Protein AF-A0A952HYS6-F1 (afdb_monomer_lite)

Foldseek 3Di:
DLLAWDALNDRALQLLLLLLLLLLLLLLLVLLLCCLVPVLLVLLLLVDQLSSLQSSVQVCPVVVVVVVVSLVVSVCCCCPPVVDDPVRSVSSVVSNNVSNVVNNVVVSVLSNVVLVVLVVVCVVCVPPPPDDDPVVVVLLVVSVVVNVVNHDPDQWGADPPGDIDGRDPDDPDDSSSSVVSSVSSSVSSVVVLVVLVVLLVVLVVVVVDSNSDRTPSSNVSSVVSNVSNVVSVCCSVCVPVVVVVVVD

pLDDT: mean 74.93, std 18.1, range [36.0, 98.0]

Radius of gyration: 20.86 Å; chains: 1; bounding box: 54×35×55 Å

Structure (mmCIF, N/CA/C/O backbone):
data_AF-A0A952HYS6-F1
#
_entry.id   AF-A0A952HYS6-F1
#
loop_
_atom_site.group_PDB
_atom_site.id
_atom_site.type_symbol
_atom_site.label_atom_id
_atom_site.label_alt_id
_atom_site.label_comp_id
_atom_site.label_asym_id
_atom_site.label_entity_id
_atom_site.label_seq_id
_atom_site.pdbx_PDB_ins_code
_atom_site.Cartn_x
_atom_site.Cartn_y
_atom_site.Cartn_z
_atom_site.occupancy
_atom_site.B_iso_or_equiv
_atom_site.auth_seq_id
_atom_site.auth_comp_id
_atom_site.auth_asym_id
_atom_site.auth_atom_id
_atom_site.pdbx_PDB_model_num
ATOM 1 N N . MET A 1 1 ? 2.319 -2.951 -19.006 1.00 78.06 1 MET A N 1
ATOM 2 C CA . MET A 1 1 ? 1.614 -2.034 -18.076 1.00 78.06 1 MET A CA 1
ATOM 3 C C . MET A 1 1 ? 2.015 -2.246 -16.620 1.00 78.06 1 MET A C 1
ATOM 5 O O . MET A 1 1 ? 2.686 -1.377 -16.096 1.00 78.06 1 MET A O 1
ATOM 9 N N . PHE A 1 2 ? 1.645 -3.343 -15.939 1.00 87.12 2 PHE A N 1
ATOM 10 C CA . PHE A 1 2 ? 2.091 -3.573 -14.545 1.00 87.12 2 PHE A CA 1
ATOM 11 C C . PHE A 1 2 ? 3.520 -4.116 -14.449 1.00 87.12 2 PHE A C 1
ATOM 13 O O . PHE A 1 2 ? 4.294 -3.648 -13.630 1.00 87.12 2 PHE A O 1
ATOM 20 N N . LEU A 1 3 ? 3.878 -5.072 -15.309 1.00 91.62 3 LEU A N 1
ATOM 21 C CA . LEU A 1 3 ? 5.229 -5.654 -15.361 1.00 91.62 3 LEU A CA 1
ATOM 22 C C . LEU A 1 3 ? 6.226 -4.788 -16.147 1.00 91.62 3 LEU A C 1
ATOM 24 O O . LEU A 1 3 ? 7.425 -5.035 -16.109 1.00 91.62 3 LEU A O 1
ATOM 28 N N . ASP A 1 4 ? 5.698 -3.775 -16.830 1.00 91.50 4 ASP A N 1
ATOM 29 C CA . ASP A 1 4 ? 6.445 -2.819 -17.638 1.00 91.50 4 ASP A CA 1
ATOM 30 C C . ASP A 1 4 ? 5.731 -1.457 -17.568 1.00 91.50 4 ASP A C 1
ATOM 32 O O . ASP A 1 4 ? 4.843 -1.173 -18.385 1.00 91.50 4 ASP A O 1
ATOM 36 N N . PRO A 1 5 ? 5.928 -0.710 -16.465 1.00 93.06 5 PRO A N 1
ATOM 37 C CA . PRO A 1 5 ? 5.337 0.596 -16.253 1.00 93.06 5 PRO A CA 1
ATOM 38 C C . PRO A 1 5 ? 6.179 1.674 -16.931 1.00 93.06 5 PRO A C 1
ATOM 40 O O . PRO A 1 5 ? 7.369 1.831 -16.661 1.00 93.06 5 PRO A O 1
ATOM 43 N N . GLU A 1 6 ? 5.526 2.470 -17.764 1.00 92.25 6 GLU A N 1
ATOM 44 C CA . GLU A 1 6 ? 6.152 3.567 -18.487 1.00 92.25 6 GLU A CA 1
ATOM 45 C C . GLU A 1 6 ? 5.907 4.898 -17.766 1.00 92.25 6 GLU A C 1
ATOM 47 O O . GLU A 1 6 ? 4.797 5.182 -17.312 1.00 92.25 6 GLU A O 1
ATOM 52 N N . TYR A 1 7 ? 6.955 5.710 -17.645 1.00 92.31 7 TYR A N 1
ATOM 53 C CA . TYR A 1 7 ? 6.899 7.081 -17.149 1.00 92.31 7 TYR A CA 1
ATOM 54 C C . TYR A 1 7 ? 7.830 7.952 -17.987 1.00 92.31 7 TYR A C 1
ATOM 56 O O . TYR A 1 7 ? 8.996 7.601 -18.175 1.00 92.31 7 TYR A O 1
ATOM 64 N N . LEU A 1 8 ? 7.332 9.081 -18.500 1.00 91.56 8 LEU A N 1
ATOM 65 C CA . LEU A 1 8 ? 8.072 9.941 -19.439 1.00 91.56 8 LEU A CA 1
ATOM 66 C C . LEU A 1 8 ? 8.655 9.157 -20.630 1.00 91.56 8 LEU A C 1
ATOM 68 O O . LEU A 1 8 ? 9.810 9.350 -21.015 1.00 91.56 8 LEU A O 1
ATOM 72 N N . ASN A 1 9 ? 7.852 8.245 -21.178 1.00 88.81 9 ASN A N 1
ATOM 73 C CA . ASN A 1 9 ? 8.209 7.331 -22.264 1.00 88.81 9 ASN A CA 1
ATOM 74 C C . ASN A 1 9 ? 9.421 6.423 -21.972 1.00 88.81 9 ASN A C 1
ATOM 76 O O . ASN A 1 9 ? 10.183 6.054 -22.868 1.00 88.81 9 ASN A O 1
ATOM 80 N N . LYS A 1 10 ? 9.676 6.140 -20.688 1.00 90.56 10 LYS A N 1
ATOM 81 C CA . LYS A 1 10 ? 10.791 5.308 -20.230 1.00 90.56 10 LYS A CA 1
ATOM 82 C C . LYS A 1 10 ? 10.339 4.331 -19.155 1.00 90.56 10 LYS A C 1
ATOM 84 O O . LYS A 1 10 ? 9.536 4.650 -18.278 1.00 90.56 10 LYS A O 1
ATOM 89 N N . VAL A 1 11 ? 10.948 3.153 -19.170 1.00 92.31 11 VAL A N 1
ATOM 90 C CA . VAL A 1 11 ? 10.784 2.139 -18.128 1.00 92.31 11 VAL A CA 1
ATOM 91 C C . VAL A 1 11 ? 12.065 2.105 -17.308 1.00 92.31 11 VAL A C 1
ATOM 93 O O . VAL A 1 11 ? 13.054 1.470 -17.677 1.00 92.31 11 VAL A O 1
ATOM 96 N N . ASN A 1 12 ? 12.070 2.826 -16.192 1.00 93.00 12 ASN A N 1
ATOM 97 C CA . ASN A 1 12 ? 13.246 2.955 -15.341 1.00 93.00 12 ASN A CA 1
ATOM 98 C C . ASN A 1 12 ? 12.890 2.801 -13.857 1.00 93.00 12 ASN A C 1
ATOM 100 O O . ASN A 1 12 ? 11.749 2.528 -13.483 1.00 93.00 12 ASN A O 1
ATOM 104 N N . TRP A 1 13 ? 13.896 3.000 -13.006 1.00 95.62 13 TRP A N 1
ATOM 105 C CA . TRP A 1 13 ? 13.756 3.014 -11.551 1.00 95.62 13 TRP A CA 1
ATOM 106 C C . TRP A 1 13 ? 12.578 3.873 -11.067 1.00 95.62 13 TRP A C 1
ATOM 108 O O . TRP A 1 13 ? 11.843 3.461 -10.174 1.00 95.62 13 TRP A O 1
ATOM 118 N N . LEU A 1 14 ? 12.372 5.044 -11.675 1.00 95.25 14 LEU A N 1
ATOM 119 C CA . LEU A 1 14 ? 11.360 6.007 -11.255 1.00 95.25 14 LEU A CA 1
ATOM 120 C C . LEU A 1 14 ? 9.947 5.547 -11.638 1.00 95.25 14 LEU A C 1
ATOM 122 O O . LEU A 1 14 ? 9.025 5.692 -10.837 1.00 95.25 14 LEU A O 1
ATOM 126 N N . SER A 1 15 ? 9.778 4.906 -12.797 1.00 95.00 15 SER A N 1
ATOM 127 C CA . SER A 1 15 ? 8.504 4.287 -13.183 1.00 95.00 15 SER A CA 1
ATOM 128 C C . SER A 1 15 ? 8.081 3.224 -12.162 1.00 95.00 15 SER A C 1
ATOM 130 O O . SER A 1 15 ? 6.949 3.228 -11.677 1.00 95.00 15 SER A O 1
ATOM 132 N N . PHE A 1 16 ? 9.018 2.363 -11.754 1.00 96.62 16 PHE A N 1
ATOM 133 C CA . PHE A 1 16 ? 8.781 1.346 -10.726 1.00 96.62 16 PHE A CA 1
ATOM 134 C C . PHE A 1 16 ? 8.589 1.930 -9.326 1.00 96.62 16 PHE A C 1
ATOM 136 O O . PHE A 1 16 ? 7.756 1.428 -8.571 1.00 96.62 16 PHE A O 1
ATOM 143 N N . PHE A 1 17 ? 9.296 3.008 -8.992 1.00 97.12 17 PHE A N 1
ATOM 144 C CA . PHE A 1 17 ? 9.104 3.747 -7.748 1.00 97.12 17 PHE A CA 1
ATOM 145 C C . PHE A 1 17 ? 7.670 4.264 -7.612 1.00 97.12 17 PHE A C 1
ATOM 147 O O . PHE A 1 17 ? 7.036 4.020 -6.585 1.00 97.12 17 PHE A O 1
ATOM 154 N N . ILE A 1 18 ? 7.113 4.887 -8.659 1.00 95.06 18 ILE A N 1
ATOM 155 C CA . ILE A 1 18 ? 5.726 5.382 -8.643 1.00 95.06 18 ILE A CA 1
ATOM 156 C C . ILE A 1 18 ? 4.724 4.226 -8.517 1.00 95.06 18 ILE A C 1
ATOM 158 O O . ILE A 1 18 ? 3.749 4.333 -7.770 1.00 95.06 18 ILE A O 1
ATOM 162 N N . VAL A 1 19 ? 4.968 3.092 -9.183 1.00 96.56 19 VAL A N 1
ATOM 163 C CA . VAL A 1 19 ? 4.137 1.887 -8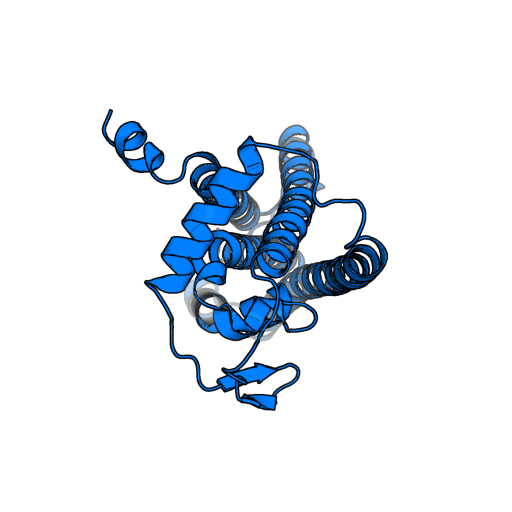.999 1.00 96.56 19 VAL A CA 1
ATOM 164 C C . VAL A 1 19 ? 4.221 1.364 -7.563 1.00 96.56 19 VAL A C 1
ATOM 166 O O . VAL A 1 19 ? 3.196 0.982 -7.001 1.00 96.56 19 VAL A O 1
ATOM 169 N N . GLY A 1 20 ? 5.400 1.406 -6.937 1.00 96.75 20 GLY A N 1
ATOM 170 C CA . GLY A 1 20 ? 5.585 1.085 -5.521 1.00 96.75 20 GLY A CA 1
ATOM 171 C C . GLY A 1 20 ? 4.743 1.973 -4.601 1.00 96.75 20 GLY A C 1
ATOM 172 O O . GLY A 1 20 ? 4.042 1.455 -3.729 1.00 96.75 20 GLY A O 1
ATOM 173 N N . LEU A 1 21 ? 4.737 3.293 -4.840 1.00 93.94 21 LEU A N 1
ATOM 174 C CA . LEU A 1 21 ? 3.873 4.241 -4.120 1.00 93.94 21 LEU A CA 1
ATOM 175 C C . LEU A 1 21 ? 2.388 3.865 -4.269 1.00 93.94 21 LEU A C 1
ATOM 177 O O . LEU A 1 21 ? 1.666 3.779 -3.274 1.00 93.94 21 LEU A O 1
ATOM 181 N N . GLY A 1 22 ? 1.944 3.603 -5.504 1.00 93.06 22 GLY A N 1
ATOM 182 C CA . GLY A 1 22 ? 0.560 3.235 -5.809 1.00 93.06 22 GLY A CA 1
ATOM 183 C C . GLY A 1 22 ? 0.137 1.915 -5.165 1.00 93.06 22 GLY A C 1
ATOM 184 O O . GLY A 1 22 ? -0.954 1.824 -4.603 1.00 93.06 22 GLY A O 1
ATOM 185 N N . LEU A 1 23 ? 1.007 0.900 -5.179 1.00 95.75 23 LEU A N 1
ATOM 186 C CA . LEU A 1 23 ? 0.693 -0.394 -4.573 1.00 95.75 23 LEU A CA 1
ATOM 187 C C . LEU A 1 23 ? 0.629 -0.295 -3.052 1.00 95.75 23 LEU A C 1
ATOM 189 O O . LEU A 1 23 ? -0.225 -0.915 -2.429 1.00 95.75 23 LEU A O 1
ATOM 193 N N . SER A 1 24 ? 1.502 0.506 -2.449 1.00 93.88 24 SER A N 1
ATOM 194 C CA . SER A 1 24 ? 1.467 0.750 -1.011 1.00 93.88 24 SER A CA 1
ATOM 195 C C . SER A 1 24 ? 0.192 1.475 -0.589 1.00 93.88 24 SER A C 1
ATOM 197 O O . SER A 1 24 ? -0.459 1.053 0.366 1.00 93.88 24 SER A O 1
ATOM 199 N N . ALA A 1 25 ? -0.244 2.484 -1.353 1.00 89.56 25 ALA A N 1
ATOM 200 C CA . ALA A 1 25 ? -1.537 3.134 -1.141 1.00 89.56 25 ALA A CA 1
ATOM 201 C C . ALA A 1 25 ? -2.702 2.127 -1.212 1.00 89.56 25 ALA A C 1
ATOM 203 O O . ALA A 1 25 ? -3.562 2.117 -0.329 1.00 89.56 25 ALA A O 1
ATOM 204 N N . PHE A 1 26 ? -2.676 1.216 -2.189 1.00 92.06 26 PHE A N 1
ATOM 205 C CA . PHE A 1 26 ? -3.646 0.124 -2.295 1.00 92.06 26 PHE A CA 1
ATOM 206 C C . PHE A 1 26 ? -3.599 -0.839 -1.105 1.00 92.06 26 PHE A C 1
ATOM 208 O O . PHE A 1 26 ? -4.643 -1.182 -0.547 1.00 92.06 26 PHE A O 1
ATOM 215 N N . THR A 1 27 ? -2.409 -1.226 -0.645 1.00 93.38 27 THR A N 1
ATOM 216 C CA . THR A 1 27 ? -2.250 -2.048 0.561 1.00 93.38 27 THR A CA 1
ATOM 217 C C . THR A 1 27 ? -2.840 -1.356 1.789 1.00 93.38 27 THR A C 1
ATOM 219 O O . THR A 1 27 ? -3.555 -1.990 2.565 1.00 93.38 27 THR A O 1
ATOM 222 N N . ILE A 1 28 ? -2.581 -0.061 1.978 1.00 88.69 28 ILE A N 1
ATOM 223 C CA . ILE A 1 28 ? -3.145 0.703 3.097 1.00 88.69 28 ILE A CA 1
ATOM 224 C C . ILE A 1 28 ? -4.672 0.776 2.984 1.00 88.69 28 ILE A C 1
ATOM 226 O O . ILE A 1 28 ? -5.359 0.540 3.979 1.00 88.69 28 ILE A O 1
ATOM 230 N N . ALA A 1 29 ? -5.213 1.002 1.784 1.00 85.31 29 ALA A N 1
ATOM 231 C CA . ALA A 1 29 ? -6.651 0.991 1.531 1.00 85.31 29 ALA A CA 1
ATOM 232 C C . ALA A 1 29 ? -7.299 -0.357 1.880 1.00 85.31 29 ALA A C 1
ATOM 234 O O . ALA A 1 29 ? -8.335 -0.399 2.551 1.00 85.31 29 ALA A O 1
ATOM 235 N N . PHE A 1 30 ? -6.657 -1.462 1.500 1.00 89.81 30 PHE A N 1
ATOM 236 C CA . PHE A 1 30 ? -7.070 -2.810 1.880 1.00 89.81 30 PHE A CA 1
ATOM 237 C C . PHE A 1 30 ? -7.055 -3.009 3.403 1.00 89.81 30 PHE A C 1
ATOM 239 O O . PHE A 1 30 ? -8.029 -3.522 3.959 1.00 89.81 30 PHE A O 1
ATOM 246 N N . GLN A 1 31 ? -5.992 -2.581 4.092 1.00 88.06 31 GLN A N 1
ATOM 247 C CA . GLN A 1 31 ? -5.881 -2.728 5.547 1.00 88.06 31 GLN A CA 1
ATOM 248 C C . GLN A 1 31 ? -6.938 -1.914 6.293 1.00 88.06 31 GLN A C 1
ATOM 250 O O . GLN A 1 31 ? -7.569 -2.423 7.217 1.00 88.06 31 GLN A O 1
ATOM 255 N N . VAL A 1 32 ? -7.175 -0.672 5.872 1.00 80.81 32 VAL A N 1
ATOM 256 C CA . VAL A 1 32 ? -8.216 0.196 6.438 1.00 80.81 32 VAL A CA 1
ATOM 257 C C . VAL A 1 32 ? -9.599 -0.402 6.213 1.00 80.81 32 VAL A C 1
ATOM 259 O O . VAL A 1 32 ? -10.368 -0.530 7.163 1.00 80.81 32 VAL A O 1
ATOM 262 N N . THR A 1 33 ? -9.909 -0.815 4.985 1.00 79.75 33 THR A N 1
ATOM 263 C CA . THR A 1 33 ? -11.212 -1.408 4.656 1.00 79.75 33 THR A CA 1
ATOM 264 C C . THR A 1 33 ? -11.440 -2.680 5.468 1.00 79.75 33 THR A C 1
ATOM 266 O O . THR A 1 33 ? -12.469 -2.826 6.123 1.00 79.75 33 THR A O 1
ATOM 269 N N . SER A 1 34 ? -10.443 -3.565 5.523 1.00 83.62 34 SER A N 1
ATOM 270 C CA . 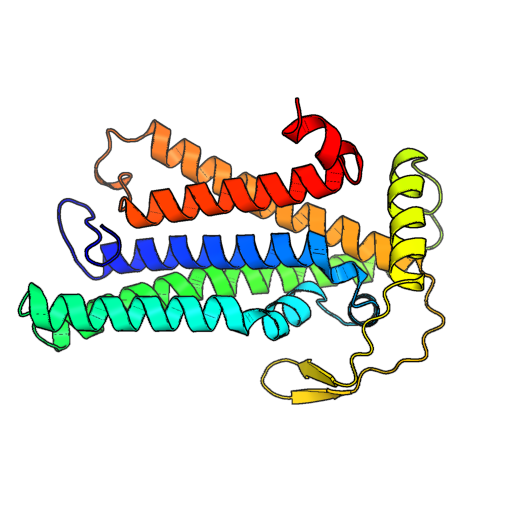SER A 1 34 ? -10.515 -4.795 6.317 1.00 83.62 34 SER A CA 1
ATOM 271 C C . SER A 1 34 ? -10.675 -4.499 7.810 1.00 83.62 34 SER A C 1
ATOM 273 O O . SER A 1 34 ? -11.479 -5.144 8.480 1.00 83.62 34 SER A O 1
ATOM 275 N N . TYR A 1 35 ? -9.987 -3.482 8.337 1.00 79.62 35 TYR A N 1
ATOM 276 C CA . TYR A 1 35 ? -10.146 -3.045 9.723 1.00 79.62 35 TYR A CA 1
ATOM 277 C C . TYR A 1 35 ? -11.583 -2.586 10.005 1.00 79.62 35 TYR A C 1
ATOM 279 O O . TYR A 1 35 ? -12.187 -3.040 10.973 1.00 79.62 35 TYR A O 1
ATOM 287 N N . ILE A 1 36 ? -12.175 -1.765 9.134 1.00 72.38 36 ILE A N 1
ATOM 288 C CA . ILE A 1 36 ? -13.568 -1.303 9.274 1.00 72.38 36 ILE A CA 1
ATOM 289 C C . ILE A 1 36 ? -14.545 -2.486 9.286 1.00 72.38 36 ILE A C 1
ATOM 291 O O . ILE A 1 36 ? -15.471 -2.524 10.099 1.00 72.38 36 ILE A O 1
ATOM 295 N N . LEU A 1 37 ? -14.332 -3.457 8.395 1.00 73.75 37 LEU A N 1
ATOM 296 C CA . LEU A 1 37 ? -15.238 -4.587 8.199 1.00 73.75 37 LEU A CA 1
ATOM 297 C C . LEU A 1 37 ? -15.062 -5.706 9.228 1.00 73.75 37 LEU A C 1
ATOM 299 O O . LEU A 1 37 ? -16.023 -6.409 9.515 1.00 73.75 37 LEU A O 1
ATOM 303 N N . CYS A 1 38 ? -13.862 -5.903 9.775 1.00 76.31 38 CYS A N 1
ATOM 304 C CA . CYS A 1 38 ? -13.536 -7.101 10.553 1.00 76.31 38 CYS A CA 1
ATOM 305 C C . CYS A 1 38 ? -13.053 -6.812 11.979 1.00 76.31 38 CYS A C 1
ATOM 307 O O . CYS A 1 38 ? -13.093 -7.723 12.808 1.00 76.31 38 CYS A O 1
ATOM 309 N N . ALA A 1 39 ? -12.615 -5.589 12.315 1.00 72.00 39 ALA A N 1
ATOM 310 C CA . ALA A 1 39 ? -12.000 -5.320 13.621 1.00 72.00 39 ALA A CA 1
ATOM 311 C C . ALA A 1 39 ? -12.948 -5.545 14.809 1.00 72.00 39 ALA A C 1
ATOM 313 O O . ALA A 1 39 ? -12.481 -5.918 15.884 1.00 72.00 39 ALA A O 1
ATOM 314 N N . TYR A 1 40 ? -14.269 -5.419 14.620 1.00 70.38 40 TYR A N 1
ATOM 315 C CA . TYR A 1 40 ? -15.256 -5.697 15.675 1.00 70.38 40 TYR A CA 1
ATOM 316 C C . TYR A 1 40 ? -15.216 -7.152 16.177 1.00 70.38 40 TYR A C 1
ATOM 318 O O . TYR A 1 40 ? -15.633 -7.431 17.300 1.00 70.38 40 TYR A O 1
ATOM 326 N N . ARG A 1 41 ? -14.697 -8.094 15.374 1.00 70.50 41 ARG A N 1
ATOM 327 C CA . ARG A 1 41 ? -14.515 -9.503 15.770 1.00 70.50 41 ARG A CA 1
ATOM 328 C C . ARG A 1 41 ? -13.358 -9.681 16.757 1.00 70.50 41 ARG A C 1
ATOM 330 O O . ARG A 1 41 ? -13.257 -10.708 17.425 1.00 70.50 41 ARG A O 1
ATOM 337 N N . TYR A 1 42 ? -12.490 -8.675 16.865 1.00 75.31 42 TYR A N 1
ATOM 338 C CA . TYR A 1 42 ? -11.214 -8.709 17.570 1.00 75.31 42 TYR A CA 1
ATOM 339 C C . TYR A 1 42 ? -11.198 -7.717 18.740 1.00 75.31 42 TYR A C 1
ATOM 341 O O . TYR A 1 42 ? -10.359 -6.822 18.818 1.00 75.31 42 TYR A O 1
ATOM 349 N N . ASN A 1 43 ? -12.117 -7.905 19.691 1.00 68.19 43 ASN A N 1
ATOM 350 C CA . ASN A 1 43 ? -12.336 -6.995 20.828 1.00 68.19 43 ASN A CA 1
ATOM 351 C C . ASN A 1 43 ? -11.069 -6.655 21.639 1.00 68.19 43 ASN A C 1
ATOM 353 O O . ASN A 1 43 ? -10.967 -5.559 22.183 1.00 68.19 43 ASN A O 1
ATOM 357 N N . PHE A 1 44 ? -10.091 -7.567 21.712 1.00 73.31 44 PHE A N 1
ATOM 358 C CA . PHE A 1 44 ? -8.835 -7.333 22.433 1.00 73.31 44 PHE A CA 1
ATOM 359 C C . PHE A 1 44 ? -8.019 -6.161 21.854 1.00 73.31 44 PHE A C 1
ATOM 361 O O . PHE A 1 44 ? -7.269 -5.532 22.598 1.00 73.31 44 PHE A O 1
ATOM 368 N N . LEU A 1 45 ? -8.185 -5.838 20.561 1.00 72.38 45 LEU A N 1
ATOM 369 C CA . LEU A 1 45 ? -7.496 -4.726 19.898 1.00 72.38 45 LEU A CA 1
ATOM 370 C C . LEU A 1 45 ? -7.834 -3.375 20.532 1.00 72.38 45 LEU A C 1
ATOM 372 O O . LEU A 1 45 ? -6.956 -2.522 20.607 1.00 72.38 45 LEU A O 1
ATOM 376 N N . GLY A 1 46 ? -9.063 -3.196 21.028 1.00 65.56 46 GLY A N 1
ATOM 377 C CA . GLY A 1 46 ? -9.509 -1.944 21.649 1.00 65.56 46 GLY A CA 1
ATOM 378 C C . GLY A 1 46 ? -8.742 -1.566 22.920 1.00 65.56 46 GLY A C 1
ATOM 379 O O . GLY A 1 46 ? -8.728 -0.402 23.301 1.00 65.56 46 GLY A O 1
ATOM 380 N N . ASN A 1 47 ? -8.062 -2.533 23.543 1.00 64.69 47 ASN A N 1
ATOM 381 C CA . ASN A 1 47 ? -7.270 -2.331 24.759 1.00 64.69 47 ASN A CA 1
ATOM 382 C C . ASN A 1 47 ? -5.764 -2.208 24.480 1.00 64.69 47 ASN A C 1
ATOM 384 O O . ASN A 1 47 ? -4.964 -2.086 25.409 1.00 64.69 47 ASN A O 1
ATOM 388 N N . LEU A 1 48 ? -5.352 -2.294 23.214 1.00 71.31 48 LEU A N 1
ATOM 389 C CA . LEU A 1 48 ? -3.956 -2.187 22.818 1.00 71.31 48 LEU A CA 1
ATOM 390 C C . LEU A 1 48 ? -3.642 -0.767 22.349 1.00 71.31 48 LEU A C 1
ATOM 392 O O . LEU A 1 48 ? -4.438 -0.116 21.684 1.00 71.31 48 LEU A O 1
ATOM 396 N N . GLN A 1 49 ? -2.425 -0.303 22.630 1.00 70.94 49 GLN A N 1
ATOM 397 C CA . GLN A 1 49 ? -1.908 0.904 21.989 1.00 70.94 49 GLN A CA 1
ATOM 398 C C . GLN A 1 49 ? -1.801 0.685 20.473 1.00 70.94 49 GLN A C 1
ATOM 400 O O . GLN A 1 49 ? -1.324 -0.362 20.039 1.00 70.94 49 GLN A O 1
ATOM 405 N N . SER A 1 50 ? -2.195 1.681 19.674 1.00 73.81 50 SER A N 1
ATOM 406 C CA . SER A 1 50 ? -2.179 1.623 18.198 1.00 73.81 50 SER A CA 1
ATOM 407 C C . SER A 1 50 ? -2.928 0.410 17.594 1.00 73.81 50 SER A C 1
ATOM 409 O O . SER A 1 50 ? -2.310 -0.398 16.890 1.00 73.81 50 SER A O 1
ATOM 411 N N . PRO A 1 51 ? -4.251 0.263 17.828 1.00 77.81 51 PRO A N 1
ATOM 412 C CA . PRO A 1 51 ? -5.031 -0.905 17.398 1.00 77.81 51 PRO A CA 1
ATOM 413 C C . PRO A 1 51 ? -4.912 -1.225 15.902 1.00 77.81 51 PRO A C 1
ATOM 415 O O . PRO A 1 51 ? -4.727 -2.383 15.530 1.00 77.81 51 PRO A O 1
ATOM 418 N N . PHE A 1 52 ? -4.953 -0.199 15.044 1.00 79.31 52 PHE A N 1
ATOM 419 C CA . PHE A 1 52 ? -4.830 -0.371 13.595 1.00 79.31 52 PHE A CA 1
ATOM 420 C C . PHE A 1 52 ? -3.476 -0.934 13.180 1.00 79.31 52 PHE A C 1
ATOM 422 O O . PHE A 1 52 ? -3.431 -1.867 12.393 1.00 79.31 52 PHE A O 1
ATOM 429 N N . VAL A 1 53 ? -2.372 -0.425 13.730 1.00 82.56 53 VAL A N 1
ATOM 430 C CA . VAL A 1 53 ? -1.030 -0.908 13.363 1.00 82.56 53 VAL A CA 1
ATOM 431 C C . VAL A 1 53 ? -0.886 -2.392 13.707 1.00 82.56 53 VAL A C 1
ATOM 433 O O . VAL A 1 53 ? -0.369 -3.170 12.908 1.00 82.56 53 VAL A O 1
ATOM 436 N N . LYS A 1 54 ? -1.403 -2.809 14.869 1.00 85.62 54 LYS A N 1
ATOM 437 C CA . LYS A 1 54 ? -1.375 -4.216 15.292 1.00 85.62 54 LYS A CA 1
ATOM 438 C C . LYS A 1 54 ? -2.274 -5.094 14.438 1.00 85.62 54 LYS A C 1
ATOM 440 O O . LYS A 1 54 ? -1.861 -6.188 14.059 1.00 85.62 54 LYS A O 1
ATOM 445 N N . TYR A 1 55 ? -3.470 -4.615 14.112 1.00 85.44 55 TYR A N 1
ATOM 446 C CA . TYR A 1 55 ? -4.354 -5.299 13.177 1.00 85.44 55 TYR A CA 1
ATOM 447 C C . TYR A 1 55 ? -3.675 -5.493 11.820 1.00 85.44 55 TYR A C 1
ATOM 449 O O . TYR A 1 55 ? -3.552 -6.623 11.359 1.00 85.44 55 TYR A O 1
ATOM 457 N N . SER A 1 56 ? -3.170 -4.411 11.228 1.00 87.44 56 SER A N 1
ATOM 458 C CA . SER A 1 56 ? -2.548 -4.418 9.907 1.00 87.44 56 SER A CA 1
ATOM 459 C C . SER A 1 56 ? -1.338 -5.345 9.866 1.00 87.44 56 SER A C 1
ATOM 461 O O . SER A 1 56 ? -1.199 -6.113 8.919 1.00 87.44 56 SER A O 1
ATOM 463 N N . LEU A 1 57 ? -0.510 -5.367 10.917 1.00 89.44 57 LEU A N 1
ATOM 464 C CA . LEU A 1 57 ? 0.616 -6.301 11.027 1.00 89.44 57 LEU A CA 1
ATOM 465 C C . LEU A 1 57 ? 0.157 -7.768 10.982 1.00 89.44 57 LEU A C 1
ATOM 467 O O . LEU A 1 57 ? 0.703 -8.563 10.223 1.00 89.44 57 LEU A O 1
ATOM 471 N N . ASN A 1 58 ? -0.878 -8.120 11.749 1.00 90.25 58 ASN A N 1
ATOM 472 C CA . ASN A 1 58 ? -1.405 -9.489 11.794 1.00 90.25 58 ASN A CA 1
ATOM 473 C C . ASN A 1 58 ? -2.228 -9.849 10.540 1.00 90.25 58 ASN A C 1
ATOM 475 O O . ASN A 1 58 ? -2.342 -11.022 10.199 1.00 90.25 58 ASN A O 1
ATOM 479 N N . ASN A 1 59 ? -2.744 -8.853 9.815 1.00 90.81 59 ASN A N 1
ATOM 480 C CA . ASN A 1 59 ? -3.470 -9.001 8.551 1.00 90.81 59 ASN A CA 1
ATOM 481 C C . ASN A 1 59 ? -2.576 -8.761 7.311 1.00 90.81 59 ASN A C 1
ATOM 483 O O . ASN A 1 59 ? -3.069 -8.539 6.207 1.00 90.81 59 ASN A O 1
ATOM 487 N N . SER A 1 60 ? -1.245 -8.765 7.456 1.00 92.44 60 SER A N 1
ATOM 488 C CA . SER A 1 60 ? -0.317 -8.468 6.348 1.00 92.44 60 SER A CA 1
ATOM 489 C C . SER A 1 60 ? -0.012 -9.656 5.433 1.00 92.44 60 SER A C 1
ATOM 491 O O . SER A 1 60 ? 0.624 -9.461 4.402 1.00 92.44 60 SER A O 1
ATOM 493 N N . ILE A 1 61 ? -0.487 -10.867 5.748 1.00 92.94 61 ILE A N 1
ATOM 494 C CA . ILE A 1 61 ? -0.229 -12.068 4.932 1.00 92.94 61 ILE A CA 1
ATOM 495 C C . ILE A 1 61 ? -0.684 -11.859 3.481 1.00 92.94 61 ILE A C 1
ATOM 497 O O . ILE A 1 61 ? 0.101 -12.081 2.564 1.00 92.94 61 ILE A O 1
ATOM 501 N N . ILE A 1 62 ? -1.916 -11.380 3.271 1.00 92.94 62 ILE A N 1
ATOM 502 C CA . ILE A 1 62 ? -2.472 -11.165 1.926 1.00 92.94 62 ILE A CA 1
ATOM 503 C C . ILE A 1 62 ? -1.646 -10.122 1.140 1.00 92.94 62 ILE A C 1
ATOM 505 O O . ILE A 1 62 ? -1.162 -10.465 0.059 1.00 92.94 62 ILE A O 1
ATOM 509 N N . PRO A 1 63 ? -1.394 -8.898 1.659 1.00 94.38 63 PRO A N 1
ATOM 510 C CA . PRO A 1 63 ? -0.534 -7.927 0.978 1.00 94.38 63 PRO A CA 1
ATOM 511 C C . PRO A 1 63 ? 0.888 -8.415 0.691 1.00 94.38 63 PRO A C 1
ATOM 513 O O . PRO A 1 63 ? 1.425 -8.139 -0.382 1.00 94.38 63 PRO A O 1
ATOM 516 N N . ILE A 1 64 ? 1.510 -9.138 1.630 1.00 94.69 64 ILE A N 1
ATOM 517 C CA . ILE A 1 64 ? 2.873 -9.657 1.461 1.00 94.69 64 ILE A CA 1
ATOM 518 C C . ILE A 1 64 ? 2.905 -10.687 0.335 1.00 94.69 64 ILE A C 1
ATOM 520 O O . ILE A 1 64 ? 3.724 -10.562 -0.573 1.00 94.69 64 ILE A O 1
ATOM 524 N N . VAL A 1 65 ? 1.995 -11.665 0.349 1.00 96.38 65 VAL A N 1
ATOM 525 C CA . VAL A 1 65 ? 1.913 -12.693 -0.699 1.00 96.38 65 VAL A CA 1
ATOM 526 C C . VAL A 1 65 ? 1.658 -12.056 -2.064 1.00 96.38 65 VAL A C 1
ATOM 528 O O . VAL A 1 65 ? 2.342 -12.399 -3.027 1.00 96.38 65 VAL A O 1
ATOM 531 N N . PHE A 1 66 ? 0.743 -11.086 -2.149 1.00 95.69 66 PHE A N 1
ATOM 532 C CA . PHE A 1 66 ? 0.477 -10.362 -3.392 1.00 95.69 66 PHE A CA 1
ATOM 533 C C . PHE A 1 66 ? 1.721 -9.621 -3.906 1.00 95.69 66 PHE A C 1
ATOM 535 O O . PHE A 1 66 ? 2.067 -9.726 -5.082 1.00 95.69 66 PHE A O 1
ATOM 542 N N . THR A 1 67 ? 2.424 -8.909 -3.023 1.00 95.94 67 THR A N 1
ATOM 543 C CA . THR A 1 67 ? 3.629 -8.143 -3.380 1.00 95.94 67 THR A CA 1
ATOM 544 C C . THR A 1 67 ? 4.758 -9.063 -3.844 1.00 95.94 67 THR A C 1
ATOM 546 O O . THR A 1 67 ? 5.398 -8.787 -4.858 1.00 95.94 67 THR A O 1
ATOM 549 N N . LEU A 1 68 ? 4.979 -10.186 -3.153 1.00 96.69 68 LEU A N 1
ATOM 550 C CA . LEU A 1 68 ? 5.972 -11.189 -3.547 1.00 96.69 68 LEU A CA 1
ATOM 551 C C . LEU A 1 68 ? 5.627 -11.824 -4.896 1.00 96.69 68 LEU A C 1
ATOM 553 O O . LEU A 1 68 ? 6.503 -11.963 -5.748 1.00 96.69 68 LEU A O 1
ATOM 557 N N . TYR A 1 69 ? 4.354 -12.157 -5.116 1.00 96.88 69 TYR A N 1
ATOM 558 C CA . TYR A 1 69 ? 3.890 -12.689 -6.395 1.00 96.88 69 TYR A CA 1
ATOM 559 C C . TYR A 1 69 ? 4.103 -11.688 -7.538 1.00 96.88 69 TYR A C 1
ATOM 561 O O . TYR A 1 69 ? 4.594 -12.065 -8.602 1.00 96.88 69 TYR A O 1
ATOM 569 N N . TYR A 1 70 ? 3.796 -10.408 -7.315 1.00 95.94 70 TYR A N 1
ATOM 570 C CA . TYR A 1 70 ? 4.053 -9.346 -8.286 1.00 95.94 70 TYR A CA 1
ATOM 571 C C . TYR A 1 70 ? 5.546 -9.238 -8.636 1.00 95.94 70 TYR A C 1
ATOM 573 O O . TYR A 1 70 ? 5.889 -9.247 -9.818 1.00 95.94 70 TYR A O 1
ATOM 581 N N . ILE A 1 71 ? 6.435 -9.212 -7.634 1.00 96.12 71 ILE A N 1
ATOM 582 C CA . ILE A 1 71 ? 7.892 -9.162 -7.852 1.00 96.12 71 ILE A CA 1
ATOM 583 C C . ILE A 1 71 ? 8.368 -10.397 -8.627 1.00 96.12 71 ILE A C 1
ATOM 585 O O . ILE A 1 71 ? 9.138 -10.262 -9.574 1.00 96.12 71 ILE A O 1
ATOM 589 N N . PHE A 1 72 ? 7.883 -11.590 -8.276 1.00 96.00 72 PHE A N 1
ATOM 590 C CA . PHE A 1 72 ? 8.219 -12.826 -8.987 1.00 96.00 72 PHE A CA 1
ATOM 591 C C . PHE A 1 72 ? 7.815 -12.764 -10.467 1.00 96.00 72 PHE A C 1
ATOM 593 O O . PHE A 1 72 ? 8.626 -13.043 -11.349 1.00 96.00 72 PHE A O 1
ATOM 600 N N . ARG A 1 73 ? 6.579 -12.338 -10.760 1.00 95.62 73 ARG A N 1
ATOM 601 C CA . ARG A 1 73 ? 6.103 -12.177 -12.144 1.00 95.62 73 ARG A CA 1
ATOM 602 C C . ARG A 1 73 ? 6.885 -11.111 -12.907 1.00 95.62 73 ARG A C 1
ATOM 604 O O . ARG A 1 73 ? 7.112 -11.292 -14.099 1.00 95.62 73 ARG A O 1
ATOM 611 N N . PHE A 1 74 ? 7.297 -10.038 -12.236 1.00 94.38 74 PHE A N 1
ATOM 612 C CA . PHE A 1 74 ? 8.130 -8.989 -12.817 1.00 94.38 74 PHE A CA 1
ATOM 613 C C . PHE A 1 74 ? 9.524 -9.504 -13.197 1.00 94.38 74 PHE A C 1
ATOM 615 O O . PHE A 1 74 ? 9.969 -9.259 -14.316 1.00 94.38 74 PHE A O 1
ATOM 622 N N . ILE A 1 75 ? 10.182 -10.255 -12.307 1.00 93.56 75 ILE A N 1
ATOM 623 C CA . ILE A 1 75 ? 11.507 -10.836 -12.572 1.00 93.56 75 ILE A CA 1
ATOM 624 C C . ILE A 1 75 ? 11.452 -11.749 -13.798 1.00 93.56 75 ILE A C 1
ATOM 626 O O . ILE A 1 75 ? 12.243 -11.560 -14.719 1.00 93.56 75 ILE A O 1
ATOM 630 N N . ASN A 1 76 ? 10.493 -12.680 -13.841 1.00 92.94 76 ASN A N 1
ATOM 631 C CA . ASN A 1 76 ? 10.356 -13.600 -14.976 1.00 92.94 76 ASN A CA 1
ATOM 632 C C . ASN A 1 76 ? 10.103 -12.834 -16.280 1.00 92.94 76 ASN A C 1
ATOM 634 O O . ASN A 1 76 ? 10.740 -13.092 -17.291 1.00 92.94 76 ASN A O 1
ATOM 638 N N . PHE A 1 77 ? 9.224 -11.828 -16.250 1.00 92.75 77 PHE A N 1
ATOM 639 C CA . PHE A 1 77 ? 8.935 -11.021 -17.433 1.00 92.75 77 PHE A CA 1
ATOM 640 C C . PHE A 1 77 ? 10.176 -10.280 -17.961 1.00 92.75 77 PHE A C 1
ATOM 642 O O . PHE A 1 77 ? 10.446 -10.306 -19.158 1.00 92.75 77 PHE A O 1
ATOM 649 N N . GLN A 1 78 ? 10.967 -9.665 -17.082 1.00 90.12 78 GLN A N 1
ATOM 650 C CA . GLN A 1 78 ? 12.149 -8.904 -17.495 1.00 90.12 78 GLN A CA 1
ATOM 651 C C . GLN A 1 78 ? 13.293 -9.777 -18.020 1.00 90.12 78 GLN A C 1
ATOM 653 O O . GLN A 1 78 ? 13.987 -9.376 -18.954 1.00 90.12 78 GLN A O 1
ATOM 658 N N . LEU A 1 79 ? 13.501 -10.952 -17.422 1.00 89.00 79 LEU A N 1
ATOM 659 C CA . LEU A 1 79 ? 14.563 -11.864 -17.844 1.00 89.00 79 LEU A CA 1
ATOM 660 C C . LEU A 1 79 ? 14.187 -12.613 -19.127 1.00 89.00 79 LEU A C 1
ATOM 662 O O . LEU A 1 79 ? 15.012 -12.700 -20.033 1.00 89.00 79 LEU A O 1
ATOM 666 N N . ASP A 1 80 ? 12.944 -13.091 -19.226 1.00 87.69 80 ASP A N 1
ATOM 667 C CA . ASP A 1 80 ? 12.524 -13.964 -20.325 1.00 87.69 80 ASP A CA 1
ATOM 668 C C . ASP A 1 80 ? 12.055 -13.179 -21.559 1.00 87.69 80 ASP A C 1
ATOM 670 O O . ASP A 1 80 ? 12.280 -13.615 -22.686 1.00 87.69 80 ASP A O 1
ATOM 674 N N . SER A 1 81 ? 11.380 -12.036 -21.371 1.00 83.38 81 SER A N 1
ATOM 675 C CA . SER A 1 81 ? 10.741 -11.291 -22.475 1.00 83.38 81 SER A CA 1
ATOM 676 C C . SER A 1 81 ? 11.551 -10.086 -22.958 1.00 83.38 81 SER A C 1
ATOM 678 O O . SER A 1 81 ? 11.568 -9.811 -24.153 1.00 83.38 81 SER A O 1
ATOM 680 N N . GLU A 1 82 ? 12.231 -9.370 -22.059 1.00 81.06 82 GLU A N 1
ATOM 681 C CA . GLU A 1 82 ? 13.023 -8.173 -22.407 1.00 81.06 82 GLU A CA 1
ATOM 682 C C . GLU A 1 82 ? 14.528 -8.445 -22.533 1.00 81.06 82 GLU A C 1
ATOM 684 O O . GLU A 1 82 ? 15.276 -7.543 -22.912 1.00 81.06 82 GLU A O 1
ATOM 689 N N . ALA A 1 83 ? 14.984 -9.663 -22.202 1.00 80.25 83 ALA A N 1
ATOM 690 C CA . ALA A 1 83 ? 16.404 -10.015 -22.106 1.00 80.25 83 ALA A CA 1
ATOM 691 C C . ALA A 1 83 ? 17.211 -8.979 -21.291 1.00 80.25 83 ALA A C 1
ATOM 693 O O . ALA A 1 83 ? 18.361 -8.656 -21.606 1.00 80.25 83 ALA A O 1
ATOM 694 N N . ALA A 1 84 ? 16.590 -8.413 -20.250 1.00 81.69 84 ALA A N 1
ATOM 695 C CA . ALA A 1 84 ? 17.173 -7.330 -19.479 1.00 81.69 84 ALA A CA 1
ATOM 696 C C . ALA A 1 84 ? 18.348 -7.831 -18.629 1.00 81.69 84 ALA A C 1
ATOM 698 O O . ALA A 1 84 ? 18.295 -8.889 -18.001 1.00 81.69 84 ALA A O 1
ATOM 699 N N . THR A 1 85 ? 19.406 -7.025 -18.530 1.00 90.56 85 THR A N 1
ATOM 700 C CA . THR A 1 85 ? 20.529 -7.321 -17.634 1.00 90.56 85 THR A CA 1
ATOM 701 C C . THR A 1 85 ? 20.050 -7.399 -16.185 1.00 90.56 85 THR A C 1
ATOM 703 O O . THR A 1 85 ? 19.324 -6.518 -15.721 1.00 90.56 85 THR A O 1
ATOM 706 N N . VAL A 1 86 ? 20.543 -8.384 -15.427 1.00 90.38 86 VAL A N 1
ATOM 707 C CA . VAL A 1 86 ? 20.219 -8.587 -13.999 1.00 90.38 86 VAL A CA 1
ATOM 708 C C . VAL A 1 86 ? 20.356 -7.297 -13.181 1.00 90.38 86 VAL A C 1
ATOM 710 O O . VAL A 1 86 ? 19.502 -6.989 -12.353 1.00 90.38 86 VAL A O 1
ATOM 713 N N . PHE A 1 87 ? 21.388 -6.493 -13.454 1.00 91.31 87 PHE A N 1
ATOM 714 C CA . PHE A 1 87 ? 21.581 -5.198 -12.798 1.00 91.31 87 PHE A CA 1
ATOM 715 C C . PHE A 1 87 ? 20.400 -4.234 -13.012 1.00 91.31 87 PHE A C 1
ATOM 717 O O . PHE A 1 87 ? 19.953 -3.595 -12.064 1.00 91.31 87 PHE A O 1
ATOM 724 N N . ASN A 1 88 ? 19.851 -4.163 -14.228 1.00 92.06 88 ASN A N 1
ATOM 725 C CA . ASN A 1 88 ? 18.700 -3.314 -14.544 1.00 92.06 88 ASN A CA 1
ATOM 726 C C . ASN A 1 88 ? 17.418 -3.806 -13.851 1.00 92.06 88 ASN A C 1
ATOM 728 O O . ASN A 1 88 ? 16.600 -3.015 -13.387 1.00 92.06 88 ASN A O 1
ATOM 732 N N . VAL A 1 89 ? 17.253 -5.124 -13.726 1.00 94.12 89 VAL A N 1
ATOM 733 C CA . VAL A 1 89 ? 16.130 -5.709 -12.978 1.00 94.12 89 VAL A CA 1
ATOM 734 C C . VAL A 1 89 ? 16.220 -5.333 -11.498 1.00 94.12 89 VAL A C 1
ATOM 736 O O . VAL A 1 89 ? 15.235 -4.882 -10.913 1.00 94.12 89 VAL A O 1
ATOM 739 N N . LEU A 1 90 ? 17.407 -5.441 -10.895 1.00 95.12 90 LEU A N 1
ATOM 740 C CA . LEU A 1 90 ? 17.619 -5.100 -9.486 1.00 95.12 90 LEU A CA 1
ATOM 741 C C . LEU A 1 90 ? 17.370 -3.618 -9.195 1.00 95.12 90 LEU A C 1
ATOM 743 O O . LEU A 1 90 ? 16.736 -3.302 -8.188 1.00 95.12 90 LEU A O 1
ATOM 747 N N . THR A 1 91 ? 17.808 -2.703 -10.065 1.00 95.69 91 THR A N 1
ATOM 748 C CA . THR A 1 91 ? 17.533 -1.270 -9.877 1.00 95.69 91 THR A CA 1
ATOM 749 C C . THR A 1 91 ? 16.032 -0.986 -9.939 1.00 95.69 91 THR A C 1
ATOM 751 O O . THR A 1 91 ? 15.510 -0.316 -9.048 1.00 95.69 91 THR A O 1
ATOM 754 N N . LYS A 1 92 ? 15.302 -1.555 -10.907 1.00 95.81 92 LYS A N 1
ATOM 755 C CA . LYS A 1 92 ? 13.833 -1.446 -10.988 1.00 95.81 92 LYS A CA 1
ATOM 756 C C . LYS A 1 92 ? 13.146 -1.973 -9.711 1.00 95.81 92 LYS A C 1
ATOM 758 O O . LYS A 1 92 ? 12.292 -1.282 -9.154 1.00 95.81 92 LYS A O 1
ATOM 763 N N . ILE A 1 93 ? 13.567 -3.131 -9.183 1.00 96.69 93 ILE A N 1
ATOM 764 C CA . ILE A 1 93 ? 13.041 -3.695 -7.919 1.00 96.69 93 ILE A CA 1
ATOM 765 C C . ILE A 1 93 ? 13.318 -2.771 -6.735 1.00 96.69 93 ILE A C 1
ATOM 767 O O . ILE A 1 93 ? 12.425 -2.536 -5.923 1.00 96.69 93 ILE A O 1
ATOM 771 N N . LEU A 1 94 ? 14.532 -2.225 -6.628 1.00 97.31 94 LEU A N 1
ATOM 772 C CA . LEU A 1 94 ? 14.878 -1.297 -5.553 1.00 97.31 94 LEU A CA 1
ATOM 773 C C . LEU A 1 94 ? 13.992 -0.052 -5.583 1.00 97.31 94 LEU A C 1
ATOM 775 O O . LEU A 1 94 ? 13.498 0.357 -4.536 1.00 97.31 94 LEU A O 1
ATOM 779 N N . GLY A 1 95 ? 13.737 0.516 -6.765 1.00 97.31 95 GLY A N 1
ATOM 780 C CA . GLY A 1 95 ? 12.815 1.645 -6.914 1.00 97.31 95 GLY A CA 1
ATOM 781 C C . GLY A 1 95 ? 11.424 1.311 -6.402 1.00 97.31 95 GLY A C 1
ATOM 782 O O . GLY A 1 95 ? 10.888 2.026 -5.554 1.00 97.31 95 GLY A O 1
ATOM 783 N N . PHE A 1 96 ? 10.887 0.170 -6.829 1.00 97.94 96 PHE A N 1
ATOM 784 C CA . PHE A 1 96 ? 9.599 -0.327 -6.359 1.00 97.94 96 PHE A CA 1
ATOM 785 C C . PHE A 1 96 ? 9.546 -0.515 -4.833 1.00 97.94 96 PHE A C 1
ATOM 787 O O . PHE A 1 96 ? 8.623 -0.012 -4.193 1.00 97.94 96 PHE A O 1
ATOM 794 N N . ILE A 1 97 ? 10.535 -1.188 -4.232 1.00 97.88 97 ILE A N 1
ATOM 795 C CA . ILE A 1 97 ? 10.573 -1.445 -2.782 1.00 97.88 97 ILE A CA 1
ATOM 796 C C . ILE A 1 97 ? 10.669 -0.134 -1.998 1.00 97.88 97 ILE A C 1
ATOM 798 O O . ILE A 1 97 ? 9.948 0.039 -1.016 1.00 97.88 97 ILE A O 1
ATOM 802 N N . ILE A 1 98 ? 11.521 0.802 -2.424 1.00 98.00 98 ILE A N 1
ATOM 803 C CA . ILE A 1 98 ? 11.677 2.097 -1.749 1.00 98.00 98 ILE A CA 1
ATOM 804 C C . ILE A 1 98 ? 10.362 2.882 -1.807 1.00 98.00 98 ILE A C 1
ATOM 806 O O . ILE A 1 98 ? 9.891 3.347 -0.769 1.00 98.00 98 ILE A O 1
ATOM 810 N N . GLY A 1 99 ? 9.735 2.980 -2.985 1.00 96.31 99 GLY A N 1
ATOM 811 C CA . GLY A 1 99 ? 8.430 3.630 -3.128 1.00 96.31 99 GLY A CA 1
ATOM 812 C C . GLY A 1 99 ? 7.376 2.979 -2.232 1.00 96.31 99 GLY A C 1
ATOM 813 O O . GLY A 1 99 ? 6.671 3.658 -1.484 1.00 96.31 99 GLY A O 1
ATOM 814 N N . TYR A 1 100 ? 7.331 1.647 -2.219 1.00 96.25 100 TYR A N 1
ATOM 815 C CA . TYR A 1 100 ? 6.386 0.903 -1.397 1.00 96.25 100 TYR A CA 1
ATOM 816 C C . TYR A 1 100 ? 6.563 1.173 0.106 1.00 96.25 100 TYR A C 1
ATOM 818 O O . TYR A 1 100 ? 5.592 1.462 0.816 1.00 96.25 100 TYR A O 1
ATOM 826 N N . LEU A 1 101 ? 7.806 1.119 0.593 1.00 95.81 101 LEU A N 1
ATOM 827 C CA . LEU A 1 101 ? 8.131 1.320 2.003 1.00 95.81 101 LEU A CA 1
ATOM 828 C C . LEU A 1 101 ? 7.884 2.756 2.467 1.00 95.81 101 LEU A C 1
ATOM 830 O O . LEU A 1 101 ? 7.399 2.931 3.581 1.00 95.81 101 LEU A O 1
ATOM 834 N N . ILE A 1 102 ? 8.163 3.771 1.641 1.00 94.25 102 ILE A N 1
ATOM 835 C CA . ILE A 1 102 ? 7.948 5.180 2.011 1.00 94.25 102 ILE A CA 1
ATOM 836 C C . ILE A 1 102 ? 6.485 5.422 2.388 1.00 94.25 102 ILE A C 1
ATOM 838 O O . ILE A 1 102 ? 6.204 5.890 3.491 1.00 94.25 102 ILE A O 1
ATOM 842 N N . VAL A 1 103 ? 5.545 5.059 1.513 1.00 89.81 103 VAL A N 1
ATOM 843 C CA . VAL A 1 103 ? 4.110 5.278 1.767 1.00 89.81 103 VAL A CA 1
ATOM 844 C C . VAL A 1 103 ? 3.622 4.428 2.938 1.00 89.81 103 VAL A C 1
ATOM 846 O O . VAL A 1 103 ? 2.838 4.909 3.759 1.00 89.81 103 VAL A O 1
ATOM 849 N N . LEU A 1 104 ? 4.126 3.199 3.071 1.00 90.75 104 LEU A N 1
ATOM 850 C CA . LEU A 1 104 ? 3.730 2.287 4.141 1.00 90.75 104 LEU A CA 1
ATOM 851 C C . LEU A 1 104 ? 4.183 2.807 5.511 1.00 90.75 104 LEU A C 1
ATOM 853 O O . LEU A 1 104 ? 3.382 2.880 6.443 1.00 90.75 104 LEU A O 1
ATOM 857 N N . VAL A 1 105 ? 5.450 3.216 5.625 1.00 91.50 105 VAL A N 1
ATOM 858 C CA . VAL A 1 105 ? 6.026 3.762 6.860 1.00 91.50 105 VAL A CA 1
ATOM 859 C C . VAL A 1 105 ? 5.362 5.084 7.224 1.00 91.50 105 VAL A C 1
ATOM 861 O O . VAL A 1 105 ? 4.940 5.234 8.368 1.00 91.50 105 VAL A O 1
ATOM 864 N N . LEU A 1 106 ? 5.204 6.014 6.275 1.00 88.69 106 LEU A N 1
ATOM 865 C CA . LEU A 1 106 ? 4.530 7.293 6.532 1.00 88.69 106 LEU A CA 1
ATOM 866 C C . LEU A 1 106 ? 3.089 7.085 7.014 1.00 88.69 106 LEU A C 1
ATOM 868 O O . LEU A 1 106 ? 2.681 7.694 8.004 1.00 88.69 106 LEU A O 1
ATOM 872 N N . SER A 1 107 ? 2.349 6.169 6.384 1.00 84.31 107 SER A N 1
ATOM 873 C CA . SER A 1 107 ? 0.981 5.837 6.793 1.00 84.31 107 SER A CA 1
ATOM 874 C C . SER A 1 107 ? 0.946 5.245 8.202 1.00 84.31 107 SER A C 1
ATOM 876 O O . SER A 1 107 ? 0.160 5.679 9.041 1.00 84.31 107 SER A O 1
ATOM 878 N N . TYR A 1 108 ? 1.815 4.281 8.516 1.00 85.69 108 TYR A N 1
ATOM 879 C CA . TYR A 1 108 ? 1.853 3.674 9.850 1.00 85.69 108 TYR A CA 1
ATOM 880 C C . TYR A 1 108 ? 2.328 4.637 10.939 1.00 85.69 108 TYR A C 1
ATOM 882 O O . TYR A 1 108 ? 1.809 4.573 12.054 1.00 85.69 108 TYR A O 1
ATOM 890 N N . LEU A 1 109 ? 3.262 5.543 10.636 1.00 86.19 109 LEU A N 1
ATOM 891 C CA . LEU A 1 109 ? 3.664 6.609 11.553 1.00 86.19 109 LEU A CA 1
ATOM 892 C C . LEU A 1 109 ? 2.492 7.543 11.849 1.00 86.19 109 LEU A C 1
ATOM 894 O O . LEU A 1 109 ? 2.218 7.780 13.023 1.00 86.19 109 LEU A O 1
ATOM 898 N N . TYR A 1 110 ? 1.767 7.986 10.818 1.00 82.44 110 TYR A N 1
ATOM 899 C CA . TYR A 1 110 ? 0.552 8.784 10.979 1.00 82.44 110 TYR A CA 1
ATOM 900 C C . TYR A 1 110 ? -0.475 8.061 11.860 1.00 82.44 110 TYR A C 1
ATOM 902 O O . TYR A 1 110 ? -0.904 8.586 12.882 1.00 82.44 110 TYR A O 1
ATOM 910 N N . PHE A 1 111 ? -0.816 6.806 11.548 1.00 76.69 111 PHE A N 1
ATOM 911 C CA . PHE A 1 111 ? -1.787 6.068 12.358 1.00 76.69 111 PHE A CA 1
ATOM 912 C C . PHE A 1 111 ? -1.303 5.839 13.790 1.00 76.69 111 PHE A C 1
ATOM 914 O O . PHE A 1 111 ? -2.119 5.815 14.709 1.00 76.69 111 PHE A O 1
ATOM 921 N N . LYS A 1 112 ? -0.001 5.666 14.016 1.00 78.06 112 LYS A N 1
ATOM 922 C CA . LYS A 1 112 ? 0.550 5.521 15.365 1.00 78.06 112 LYS A CA 1
ATOM 923 C C . LYS A 1 112 ? 0.414 6.816 16.166 1.00 78.06 112 LYS A C 1
ATOM 925 O O . LYS A 1 112 ? -0.022 6.749 17.313 1.00 78.06 112 LYS A O 1
ATOM 930 N N . THR A 1 113 ? 0.761 7.967 15.589 1.00 71.94 113 THR A N 1
ATOM 931 C CA . THR A 1 113 ? 0.667 9.263 16.280 1.00 71.94 113 THR A CA 1
ATOM 932 C C . THR A 1 113 ? -0.784 9.637 16.545 1.00 71.94 113 THR A C 1
ATOM 934 O O . THR A 1 113 ? -1.144 9.881 17.694 1.00 71.94 113 THR A O 1
ATOM 937 N N . THR A 1 114 ? -1.657 9.552 15.540 1.00 65.31 114 THR A N 1
ATOM 938 C CA . THR A 1 114 ? -3.061 9.942 15.713 1.00 65.31 114 THR A CA 1
ATOM 939 C C . THR A 1 114 ? -3.813 9.016 16.676 1.00 65.31 114 THR A C 1
ATOM 941 O O . THR A 1 114 ? -4.679 9.473 17.416 1.00 65.31 114 THR A O 1
ATOM 944 N N . ASN A 1 115 ? -3.462 7.724 16.749 1.00 61.25 115 ASN A N 1
ATOM 945 C CA . ASN A 1 115 ? -4.049 6.821 17.748 1.00 61.25 115 ASN A CA 1
ATOM 946 C C . ASN A 1 115 ? -3.618 7.141 19.193 1.00 61.25 115 ASN A C 1
ATOM 948 O O . ASN A 1 115 ? -4.382 6.863 20.118 1.00 61.25 115 ASN A O 1
ATOM 952 N N . LEU A 1 116 ? -2.422 7.698 19.416 1.00 51.41 116 LEU A N 1
ATOM 953 C CA . LEU A 1 116 ? -1.938 8.046 20.760 1.00 51.41 116 LEU A CA 1
ATOM 954 C C . LEU A 1 116 ? -2.660 9.275 21.330 1.00 51.41 116 LEU A C 1
ATOM 956 O O . LEU A 1 116 ? -3.060 9.253 22.497 1.00 51.41 116 LEU A O 1
ATOM 960 N N . ASP A 1 117 ? -2.901 10.292 20.503 1.00 48.44 117 ASP A N 1
ATOM 961 C CA . ASP A 1 117 ? -3.627 11.501 20.914 1.00 48.44 117 ASP A CA 1
ATOM 962 C C . ASP A 1 117 ? -5.086 11.193 21.286 1.00 48.44 117 ASP A C 1
ATOM 964 O O . ASP A 1 117 ? -5.626 11.748 22.243 1.00 48.44 117 ASP A O 1
ATOM 968 N N . ILE A 1 118 ? -5.703 10.224 20.600 1.00 46.28 118 ILE A N 1
ATOM 969 C CA . ILE A 1 118 ? -7.078 9.775 20.859 1.00 46.28 118 ILE A CA 1
ATOM 970 C C . ILE A 1 118 ? -7.220 9.130 22.241 1.00 46.28 118 ILE A C 1
ATOM 972 O O . ILE A 1 118 ? -8.144 9.471 22.979 1.00 46.28 118 ILE A O 1
ATOM 976 N N . VAL A 1 119 ? -6.319 8.214 22.614 1.00 48.09 119 VAL A N 1
ATOM 977 C CA . VAL A 1 119 ? -6.373 7.536 23.925 1.00 48.09 119 VAL A CA 1
ATOM 978 C C . VAL A 1 119 ? -6.198 8.546 25.059 1.00 48.09 119 VAL A C 1
ATOM 980 O O . VAL A 1 119 ? -6.901 8.465 26.067 1.00 48.09 119 VAL A O 1
ATOM 983 N N . LYS A 1 120 ? -5.311 9.529 24.872 1.00 46.81 120 LYS A N 1
ATOM 984 C CA . LYS A 1 120 ? -5.062 10.590 25.850 1.00 46.81 120 LYS A CA 1
ATOM 985 C C . LYS A 1 120 ? -6.274 11.516 26.012 1.00 46.81 120 LYS A C 1
ATOM 987 O O . LYS A 1 120 ? -6.726 11.729 27.133 1.00 46.81 120 LYS A O 1
ATOM 992 N N . HIS A 1 121 ? -6.869 11.981 24.912 1.00 44.41 121 HIS A N 1
ATOM 993 C CA . HIS A 1 121 ? -8.048 12.850 24.972 1.00 44.41 121 HIS A CA 1
ATOM 994 C C . HIS A 1 121 ? -9.321 12.144 25.449 1.00 44.41 121 HIS A C 1
ATOM 996 O O . HIS A 1 121 ? -10.161 12.783 26.081 1.00 44.41 121 HIS A O 1
ATOM 1002 N N . LEU A 1 122 ? -9.490 10.849 25.172 1.00 42.72 122 LEU A N 1
ATOM 1003 C CA . LEU A 1 122 ? -10.606 10.071 25.715 1.00 42.72 122 LEU A CA 1
ATOM 1004 C C . LEU A 1 122 ? -10.457 9.868 27.220 1.00 42.72 122 LEU A C 1
ATOM 1006 O O . LEU A 1 122 ? -11.439 10.070 27.926 1.00 42.72 122 LEU A O 1
ATOM 1010 N N . ALA A 1 123 ? -9.254 9.546 27.709 1.00 49.94 123 ALA A N 1
ATOM 1011 C CA . ALA A 1 123 ? -8.981 9.410 29.140 1.00 49.94 123 ALA A CA 1
ATOM 1012 C C . ALA A 1 123 ? -9.266 10.708 29.919 1.00 49.94 123 ALA A C 1
ATOM 1014 O O . ALA A 1 123 ? -9.760 10.650 31.041 1.00 49.94 123 ALA A O 1
ATOM 1015 N N . GLU A 1 124 ? -9.029 11.870 29.306 1.00 47.81 124 GLU A N 1
ATOM 1016 C CA . GLU A 1 124 ? -9.311 13.184 29.901 1.00 47.81 124 GLU A CA 1
ATOM 1017 C C . GLU A 1 124 ? -10.799 13.596 29.830 1.00 47.81 124 GLU A C 1
ATOM 1019 O O . GLU A 1 124 ? -11.240 14.424 30.625 1.00 47.81 124 GLU A O 1
ATOM 1024 N N . ASN A 1 125 ? -11.600 13.026 28.914 1.00 43.62 125 ASN A N 1
ATOM 1025 C CA . ASN A 1 125 ? -12.967 13.493 28.613 1.00 43.62 125 ASN A CA 1
ATOM 1026 C C . ASN A 1 125 ? -14.094 12.472 28.860 1.00 43.62 125 ASN A C 1
ATOM 1028 O O . ASN A 1 125 ? -15.240 12.745 28.466 1.00 43.62 125 ASN A O 1
ATOM 1032 N N . VAL A 1 126 ? -13.809 11.331 29.509 1.00 49.69 126 VAL A N 1
ATOM 1033 C CA . VAL A 1 126 ? -14.798 10.271 29.818 1.00 49.69 126 VAL A CA 1
ATOM 1034 C C . VAL A 1 126 ? -16.058 10.841 30.488 1.00 49.69 126 VAL A C 1
ATOM 1036 O O . VAL A 1 126 ? -17.162 10.419 30.156 1.00 49.69 126 VAL A O 1
ATOM 1039 N N . ASP A 1 127 ? -15.929 11.882 31.314 1.00 43.50 127 ASP A N 1
ATOM 1040 C CA . ASP A 1 127 ? -17.060 12.455 32.059 1.00 43.50 127 ASP A CA 1
ATOM 1041 C C . ASP A 1 127 ? -17.981 13.398 31.255 1.00 43.50 127 ASP A C 1
ATOM 1043 O O . ASP A 1 127 ? -19.104 13.674 31.677 1.00 43.50 127 ASP A O 1
ATOM 1047 N N . LYS A 1 128 ? -17.563 13.914 30.087 1.00 43.41 128 LYS A N 1
ATOM 1048 C CA . LYS A 1 128 ? -18.304 15.002 29.397 1.00 43.41 128 LYS A CA 1
ATOM 1049 C C . LYS A 1 128 ? -18.873 14.645 28.020 1.00 43.41 128 LYS A C 1
ATOM 1051 O O . LYS A 1 128 ? -19.827 15.283 27.573 1.00 43.41 128 LYS A O 1
ATOM 1056 N N . THR A 1 129 ? -18.370 13.610 27.342 1.00 40.94 129 THR A N 1
ATOM 1057 C CA . THR A 1 129 ? -18.765 13.274 25.949 1.00 40.94 129 THR A CA 1
ATOM 1058 C C . THR A 1 129 ? -19.815 12.160 25.811 1.00 40.94 129 THR A C 1
ATOM 1060 O O . THR A 1 129 ? -20.146 11.746 24.699 1.00 40.94 129 THR A O 1
ATOM 1063 N N . ILE A 1 130 ? -20.419 11.686 26.905 1.00 43.41 130 ILE A N 1
ATOM 1064 C CA . ILE A 1 130 ? -21.454 10.624 26.884 1.00 43.41 130 ILE A CA 1
ATOM 1065 C C . ILE A 1 130 ? -22.793 11.096 26.252 1.00 43.41 130 ILE A C 1
ATOM 1067 O O . ILE A 1 130 ? -23.673 10.287 25.941 1.00 43.41 130 ILE A O 1
ATOM 1071 N N . ARG A 1 131 ? -22.965 12.402 25.983 1.00 40.91 131 ARG A N 1
ATOM 1072 C CA . ARG A 1 131 ? -24.293 13.008 25.762 1.00 40.91 131 ARG A CA 1
ATOM 1073 C C . ARG A 1 131 ? -24.716 13.414 24.342 1.00 40.91 131 ARG A C 1
ATOM 1075 O O . ARG A 1 131 ? -25.799 13.980 24.227 1.00 40.91 131 ARG A O 1
ATOM 1082 N N . LYS A 1 132 ? -23.979 13.144 23.255 1.00 41.88 132 LYS A N 1
ATOM 1083 C CA . LYS A 1 132 ? -24.399 13.632 21.916 1.00 41.88 132 LYS A CA 1
ATOM 1084 C C . LYS A 1 132 ? -24.270 12.615 20.772 1.00 41.88 132 LYS A C 1
ATOM 1086 O O . LYS A 1 132 ? -23.246 12.543 20.116 1.00 41.88 132 LYS A O 1
ATOM 1091 N N . SER A 1 133 ? -25.362 11.882 20.525 1.00 37.00 133 SER A N 1
ATOM 1092 C CA . SER A 1 133 ? -26.060 11.709 19.227 1.00 37.00 133 SER A CA 1
ATOM 1093 C C . SER A 1 133 ? -26.799 10.356 19.179 1.00 37.00 133 SER A C 1
ATOM 1095 O O . SER A 1 133 ? -26.242 9.295 19.458 1.00 37.00 133 SER A O 1
ATOM 1097 N N . ARG A 1 134 ? -28.104 10.382 18.872 1.00 37.16 134 ARG A N 1
ATOM 1098 C CA . ARG A 1 134 ? -28.987 9.194 18.890 1.00 37.16 134 ARG A CA 1
ATOM 1099 C C . ARG A 1 134 ? -28.708 8.240 17.715 1.00 37.16 134 ARG A C 1
ATOM 1101 O O . ARG A 1 134 ? -28.954 7.049 17.842 1.00 37.16 134 ARG A O 1
ATOM 1108 N N . LEU A 1 135 ? -28.142 8.759 16.620 1.00 36.00 135 LEU A N 1
ATOM 1109 C CA . LEU A 1 135 ? -27.809 8.007 15.404 1.00 36.00 135 LEU A CA 1
ATOM 1110 C C . LEU A 1 135 ? -26.510 7.189 15.542 1.00 36.00 135 LEU A C 1
ATOM 1112 O O . LEU A 1 135 ? -26.469 6.050 15.088 1.00 36.00 135 LEU A O 1
ATOM 1116 N N . GLN A 1 136 ? -25.484 7.690 16.249 1.00 39.94 136 GLN A N 1
ATOM 1117 C CA . GLN A 1 136 ? -24.279 6.890 16.541 1.00 39.94 136 GLN A CA 1
ATOM 1118 C C . GLN A 1 136 ? -24.574 5.729 17.504 1.00 39.94 136 GLN A C 1
ATOM 1120 O O . GLN A 1 136 ? -23.989 4.658 17.369 1.00 39.94 136 GLN A O 1
ATOM 1125 N N . ARG A 1 137 ? -25.527 5.888 18.436 1.00 38.91 137 ARG A N 1
ATOM 1126 C CA . ARG A 1 137 ? -25.879 4.838 19.412 1.00 38.91 137 ARG A CA 1
ATOM 1127 C C . ARG A 1 137 ? -26.430 3.561 18.776 1.00 38.91 137 ARG A C 1
ATOM 1129 O O . ARG A 1 137 ? -26.133 2.483 19.278 1.00 38.91 137 ARG A O 1
ATOM 1136 N N . VAL A 1 138 ? -27.185 3.657 17.680 1.00 42.72 138 VAL A N 1
ATOM 1137 C CA . VAL A 1 138 ? -27.736 2.471 16.994 1.00 42.72 138 VAL A CA 1
ATOM 1138 C C . VAL A 1 138 ? -26.615 1.680 16.305 1.00 42.72 138 VAL A C 1
ATOM 1140 O O . VAL A 1 138 ? -26.553 0.456 16.408 1.00 42.72 138 VAL A O 1
ATOM 1143 N N . ASN A 1 139 ? -25.638 2.371 15.705 1.00 50.81 139 ASN A N 1
ATOM 1144 C CA . ASN A 1 139 ? -24.470 1.721 15.102 1.00 50.81 139 ASN A CA 1
ATOM 1145 C C . ASN A 1 139 ? -23.563 1.023 16.115 1.00 50.81 139 ASN A C 1
ATOM 1147 O O . ASN A 1 139 ? -23.100 -0.090 15.856 1.00 50.81 139 ASN A O 1
ATOM 1151 N N . VAL A 1 140 ? -23.384 1.642 17.278 1.00 50.12 140 VAL A N 1
ATOM 1152 C CA . VAL A 1 140 ? -22.621 1.097 18.400 1.00 50.12 140 VAL A CA 1
ATOM 1153 C C . VAL A 1 140 ? -23.320 -0.145 18.973 1.00 50.12 140 VAL A C 1
ATOM 1155 O O . VAL A 1 140 ? -22.687 -1.190 19.098 1.00 50.12 140 VAL A O 1
ATOM 1158 N N . MET A 1 141 ? -24.628 -0.092 19.247 1.00 46.88 141 MET A N 1
ATOM 1159 C CA . MET A 1 141 ? -25.331 -1.176 19.951 1.00 46.88 141 MET A CA 1
ATOM 1160 C C . MET A 1 141 ? -25.453 -2.478 19.141 1.00 46.88 141 MET A C 1
ATOM 1162 O O . MET A 1 141 ? -25.283 -3.563 19.701 1.00 46.88 141 MET A O 1
ATOM 1166 N N . ASP A 1 142 ? -25.646 -2.401 17.822 1.00 55.00 142 ASP A N 1
ATOM 1167 C CA . ASP A 1 142 ? -25.675 -3.602 16.971 1.00 55.00 142 ASP A CA 1
ATOM 1168 C C . ASP A 1 142 ? -24.294 -4.246 16.839 1.00 55.00 142 ASP A C 1
ATOM 1170 O O . ASP A 1 142 ? -24.171 -5.469 16.890 1.00 55.00 142 ASP A O 1
ATOM 1174 N N . ARG A 1 143 ? -23.228 -3.437 16.754 1.00 55.44 143 ARG A N 1
ATOM 1175 C CA . ARG A 1 143 ? -21.849 -3.946 16.783 1.00 55.44 143 ARG A CA 1
ATOM 1176 C C . ARG A 1 143 ? -21.533 -4.615 18.113 1.00 55.44 143 ARG A C 1
ATOM 1178 O O . ARG A 1 143 ? -20.846 -5.631 18.120 1.00 55.44 143 ARG A O 1
ATOM 1185 N N . LEU A 1 144 ? -22.077 -4.114 19.227 1.00 53.94 144 LEU A N 1
ATOM 1186 C CA . LEU A 1 144 ? -21.983 -4.793 20.524 1.00 53.94 144 LEU A CA 1
ATOM 1187 C C . LEU A 1 144 ? -22.711 -6.137 20.537 1.00 53.94 144 LEU A C 1
ATOM 1189 O O . LEU A 1 144 ? -22.208 -7.088 21.137 1.00 53.94 144 LEU A O 1
ATOM 1193 N N . ASN A 1 145 ? -23.860 -6.241 19.872 1.00 53.50 145 ASN A N 1
ATOM 1194 C CA . ASN A 1 145 ? -24.605 -7.494 19.760 1.00 53.50 145 ASN A CA 1
ATOM 1195 C C . ASN A 1 145 ? -23.910 -8.504 18.823 1.00 53.50 145 ASN A C 1
ATOM 1197 O O . ASN A 1 145 ? -23.815 -9.686 19.161 1.00 53.50 145 ASN A O 1
ATOM 1201 N N . MET A 1 146 ? -23.323 -8.048 17.713 1.00 53.66 146 MET A N 1
ATOM 1202 C CA . MET A 1 146 ? -22.494 -8.870 16.817 1.00 53.66 146 MET A CA 1
ATOM 1203 C C . MET A 1 146 ? -21.185 -9.314 17.486 1.00 53.66 146 MET A C 1
ATOM 1205 O O . MET A 1 146 ? -20.818 -10.483 17.422 1.00 53.66 146 MET A O 1
ATOM 1209 N N . ALA A 1 147 ? -20.507 -8.428 18.220 1.00 54.25 147 ALA A N 1
ATOM 1210 C CA . ALA A 1 147 ? -19.302 -8.763 18.984 1.00 54.25 147 ALA A CA 1
ATOM 1211 C C . ALA A 1 147 ? -19.579 -9.731 20.153 1.00 54.25 147 ALA A C 1
ATOM 1213 O O . ALA A 1 147 ? -18.677 -10.445 20.599 1.00 54.25 147 ALA A O 1
ATOM 1214 N N . LYS A 1 148 ? -20.820 -9.771 20.666 1.00 53.56 148 LYS A N 1
ATOM 1215 C CA . LYS A 1 148 ? -21.266 -10.771 21.651 1.00 53.56 148 LYS A CA 1
ATOM 1216 C C . LYS A 1 148 ? -21.471 -12.153 21.027 1.00 53.56 148 LYS A C 1
ATOM 1218 O O . LYS A 1 148 ? -21.161 -13.137 21.694 1.00 53.56 148 LYS A O 1
ATOM 1223 N N . THR A 1 149 ? -21.983 -12.219 19.799 1.00 53.53 149 THR A N 1
ATOM 1224 C CA . THR A 1 149 ? -22.356 -13.467 19.107 1.00 53.53 149 THR A CA 1
ATOM 1225 C C . THR A 1 149 ? -21.211 -14.068 18.284 1.00 53.53 149 THR A C 1
ATOM 1227 O O . THR A 1 149 ? -21.094 -15.287 18.218 1.00 53.53 149 THR A O 1
ATOM 1230 N N . GLN A 1 150 ? -20.314 -13.248 17.728 1.00 55.72 150 GLN A N 1
ATOM 1231 C CA . GLN A 1 150 ? -19.187 -13.666 16.882 1.00 55.72 150 GLN A CA 1
ATOM 1232 C C . GLN A 1 150 ? -17.832 -13.426 17.565 1.00 55.72 150 GLN A C 1
ATOM 1234 O O . GLN A 1 150 ? -17.004 -12.637 17.106 1.00 55.72 150 GLN A O 1
ATOM 1239 N N . LYS A 1 151 ? -17.587 -14.107 18.690 1.00 57.38 151 LYS A N 1
ATOM 1240 C CA . LYS A 1 151 ? -16.280 -14.052 19.361 1.00 57.38 151 LYS A CA 1
ATOM 1241 C C . LYS A 1 151 ? -15.276 -14.954 18.647 1.00 57.38 151 LYS A C 1
ATOM 1243 O O . LYS A 1 151 ? -15.301 -16.168 18.825 1.00 57.38 151 LYS A O 1
ATOM 1248 N N . ALA A 1 152 ? -14.343 -14.362 17.906 1.00 62.56 152 ALA A N 1
ATOM 1249 C CA . ALA A 1 152 ? -13.134 -15.076 17.515 1.00 62.56 152 ALA A CA 1
ATOM 1250 C C . ALA A 1 152 ? -12.258 -15.280 18.765 1.00 62.56 152 ALA A C 1
ATOM 1252 O O . ALA A 1 152 ? -11.807 -14.311 19.379 1.00 62.56 152 ALA A O 1
ATOM 1253 N N . ILE A 1 153 ? -12.033 -16.534 19.169 1.00 65.56 153 ILE A N 1
ATOM 1254 C CA . ILE A 1 153 ? -11.110 -16.854 20.265 1.00 65.56 153 ILE A CA 1
ATOM 1255 C C . ILE A 1 153 ? -9.690 -16.749 19.711 1.00 65.56 153 ILE A C 1
ATOM 1257 O O . ILE A 1 153 ? -9.172 -17.683 19.106 1.00 65.56 153 ILE A O 1
ATOM 1261 N N . ILE A 1 154 ? -9.064 -15.593 19.898 1.00 70.06 154 ILE A N 1
ATOM 1262 C CA . ILE A 1 154 ? -7.657 -15.384 19.549 1.00 70.06 154 ILE A CA 1
ATOM 1263 C C . ILE A 1 154 ? -6.833 -15.590 20.805 1.00 70.06 154 ILE A C 1
ATOM 1265 O O . ILE A 1 154 ? -7.072 -14.918 21.803 1.00 70.06 154 ILE A O 1
ATOM 1269 N N . THR A 1 155 ? -5.871 -16.507 20.754 1.00 75.06 155 THR A N 1
ATOM 1270 C CA . THR A 1 155 ? -4.982 -16.842 21.878 1.00 75.06 155 THR A CA 1
ATO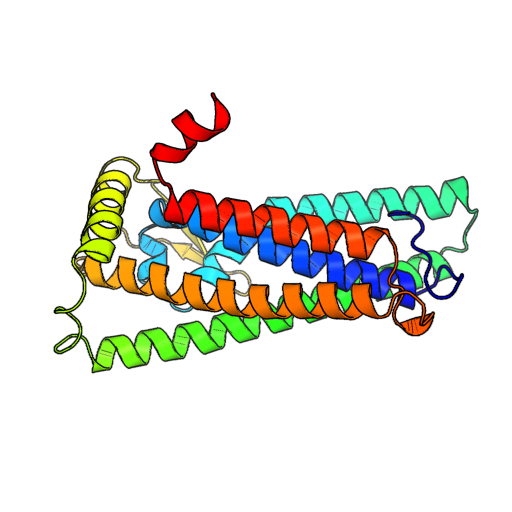M 1271 C C . THR A 1 155 ? -3.716 -15.989 21.897 1.00 75.06 155 THR A C 1
ATOM 1273 O O . THR A 1 155 ? -3.202 -15.671 22.971 1.00 75.06 155 THR A O 1
ATOM 1276 N N . SER A 1 156 ? -3.240 -15.581 20.719 1.00 81.00 156 SER A N 1
ATOM 1277 C CA . SER A 1 156 ? -1.989 -14.847 20.541 1.00 81.00 156 SER A CA 1
ATOM 1278 C C . SER A 1 156 ? -2.053 -13.901 19.343 1.00 81.00 156 SER A C 1
ATOM 1280 O O . SER A 1 156 ? -2.784 -14.152 18.389 1.00 81.00 156 SER A O 1
ATOM 1282 N N . TYR A 1 157 ? -1.257 -12.835 19.380 1.00 82.88 157 TYR A N 1
ATOM 1283 C CA . TYR A 1 157 ? -1.056 -11.902 18.273 1.00 82.88 157 TYR A CA 1
ATOM 1284 C C . TYR A 1 157 ? 0.428 -11.530 18.153 1.00 82.88 157 TYR A C 1
ATOM 1286 O O . TYR A 1 157 ? 1.181 -11.605 19.128 1.00 82.88 157 TYR A O 1
ATOM 1294 N N . ILE A 1 158 ? 0.849 -11.124 16.958 1.00 83.44 158 ILE A N 1
ATOM 1295 C CA . ILE A 1 158 ? 2.194 -10.609 16.690 1.00 83.44 158 ILE A CA 1
ATOM 1296 C C . ILE A 1 158 ? 2.231 -9.128 17.075 1.00 83.44 158 ILE A C 1
ATOM 1298 O O . ILE A 1 158 ? 1.414 -8.332 16.610 1.00 83.44 158 ILE A O 1
ATOM 1302 N N . ASP A 1 159 ? 3.184 -8.761 17.921 1.00 82.06 159 ASP A N 1
ATOM 1303 C CA . ASP A 1 159 ? 3.505 -7.395 18.314 1.00 82.06 159 ASP A CA 1
ATOM 1304 C C . ASP A 1 159 ? 4.851 -6.996 17.702 1.00 82.06 159 ASP A C 1
ATOM 1306 O O . ASP A 1 159 ? 5.792 -7.792 17.636 1.00 82.06 159 ASP A O 1
ATOM 1310 N N . PHE A 1 160 ? 4.946 -5.746 17.259 1.00 72.31 160 PHE A N 1
ATOM 1311 C CA . PHE A 1 160 ? 6.166 -5.226 16.650 1.00 72.31 160 PHE A CA 1
ATOM 1312 C C . PHE A 1 160 ? 7.325 -5.174 17.674 1.00 72.31 160 PHE A C 1
ATOM 1314 O O . PHE A 1 160 ? 7.085 -4.780 18.820 1.00 72.31 160 PHE A O 1
ATOM 1321 N N . PRO A 1 161 ? 8.580 -5.499 17.295 1.00 68.81 161 PRO A N 1
ATOM 1322 C CA . PRO A 1 161 ? 9.016 -5.908 15.957 1.00 68.81 161 PRO A CA 1
ATOM 1323 C C . PRO A 1 161 ? 8.680 -7.363 15.596 1.00 68.81 161 PRO A C 1
ATOM 1325 O O . PRO A 1 161 ? 8.197 -7.577 14.495 1.00 68.81 161 PRO A O 1
ATOM 1328 N N . PHE A 1 162 ? 8.852 -8.339 16.495 1.00 75.56 162 PHE A N 1
ATOM 1329 C CA . PHE A 1 162 ? 8.586 -9.765 16.211 1.00 75.56 162 PHE A CA 1
ATOM 1330 C C . PHE A 1 162 ? 8.248 -10.577 17.480 1.00 75.56 162 PHE A C 1
ATOM 1332 O O . PHE A 1 162 ? 8.717 -11.697 17.665 1.00 75.56 162 PHE A O 1
ATOM 1339 N N . SER A 1 163 ? 7.470 -10.014 18.408 1.00 80.56 163 SER A N 1
ATOM 1340 C CA . SER A 1 163 ? 7.102 -10.696 19.659 1.00 80.56 163 SER A CA 1
ATOM 1341 C C . SER A 1 163 ? 5.703 -11.299 19.567 1.00 80.56 163 SER A C 1
ATOM 1343 O O . SER A 1 163 ? 4.753 -10.602 19.229 1.00 80.56 163 SER A O 1
ATOM 1345 N N . ILE A 1 164 ? 5.543 -12.576 19.914 1.00 84.25 164 ILE A N 1
ATOM 1346 C CA . ILE A 1 164 ? 4.216 -13.189 20.052 1.00 84.25 164 ILE A CA 1
ATOM 1347 C C . ILE A 1 164 ? 3.701 -12.902 21.463 1.00 84.25 164 ILE A C 1
ATOM 1349 O O . ILE A 1 164 ? 4.286 -13.345 22.453 1.00 84.25 164 ILE A O 1
ATOM 1353 N N . LYS A 1 165 ? 2.591 -12.171 21.566 1.00 82.44 165 LYS A N 1
ATOM 1354 C CA . LYS A 1 165 ? 1.942 -11.842 22.840 1.00 82.44 165 LYS A CA 1
ATOM 1355 C C . LYS A 1 165 ? 0.621 -12.579 22.972 1.00 82.44 165 LYS A C 1
ATOM 1357 O O . LYS A 1 165 ? -0.153 -12.657 22.023 1.00 82.44 165 LYS A O 1
ATOM 1362 N N . LYS A 1 166 ? 0.349 -13.091 24.174 1.00 80.75 166 LYS A N 1
ATOM 1363 C CA . LYS A 1 166 ? -0.943 -13.700 24.505 1.00 80.75 166 LYS A CA 1
ATOM 1364 C C . LYS A 1 166 ? -1.996 -12.620 24.716 1.00 80.75 166 LYS A C 1
ATOM 1366 O O . LYS A 1 166 ? -1.721 -11.581 25.322 1.00 80.75 166 LYS A O 1
ATOM 1371 N N . THR A 1 167 ? -3.206 -12.877 24.248 1.00 72.44 167 THR A N 1
ATOM 1372 C CA . THR A 1 167 ? -4.371 -12.055 24.580 1.00 72.44 167 THR A CA 1
ATOM 1373 C C . THR A 1 167 ? -4.753 -12.318 26.041 1.00 72.44 167 THR A C 1
ATOM 1375 O O . THR A 1 167 ? -4.706 -13.457 26.511 1.00 72.44 167 THR A O 1
ATOM 1378 N N . LYS A 1 168 ? -5.120 -11.284 26.809 1.00 65.56 168 LYS A N 1
ATOM 1379 C CA . LYS A 1 168 ? -5.834 -11.516 28.077 1.00 65.56 168 LYS A CA 1
ATOM 1380 C C . LYS A 1 168 ? -7.325 -11.480 27.735 1.00 65.56 168 LYS A C 1
ATOM 1382 O O . LYS A 1 168 ? -7.770 -10.538 27.102 1.00 65.56 168 LYS A O 1
ATOM 1387 N N . ASN A 1 169 ? -8.095 -12.505 28.090 1.00 54.34 169 ASN A N 1
ATOM 1388 C CA . ASN A 1 169 ? -9.522 -12.578 27.728 1.00 54.34 169 ASN A CA 1
ATOM 1389 C C . ASN A 1 169 ? -10.465 -11.959 28.778 1.00 54.34 169 ASN A C 1
ATOM 1391 O O . ASN A 1 169 ? -11.659 -11.828 28.518 1.00 54.34 169 ASN A O 1
ATOM 1395 N N . ASN A 1 170 ? -9.943 -11.543 29.936 1.00 50.12 170 ASN A N 1
ATOM 1396 C CA . ASN A 1 170 ? -10.737 -10.966 31.020 1.00 50.12 170 ASN A CA 1
ATOM 1397 C C . ASN A 1 170 ? -10.582 -9.446 31.043 1.00 50.12 170 ASN A C 1
ATOM 1399 O O . ASN A 1 170 ? -9.594 -8.944 31.577 1.00 50.12 170 ASN A O 1
ATOM 1403 N N . TYR A 1 171 ? -11.559 -8.718 30.496 1.00 52.81 171 TYR A N 1
ATOM 1404 C CA . TYR A 1 171 ? -11.575 -7.257 30.576 1.00 52.81 171 TYR A CA 1
ATOM 1405 C C . TYR A 1 171 ? -12.961 -6.701 30.937 1.00 52.81 171 TYR A C 1
ATOM 1407 O O . TYR A 1 171 ? -13.913 -6.921 30.184 1.00 52.81 171 TYR A O 1
ATOM 1415 N N . PRO A 1 172 ? -13.065 -5.930 32.037 1.00 44.53 172 PRO A N 1
ATOM 1416 C CA . PRO A 1 172 ? -14.231 -5.133 32.398 1.00 44.53 172 PRO A CA 1
ATOM 1417 C C . PRO A 1 172 ? -14.077 -3.709 31.835 1.00 44.53 172 PRO A C 1
ATOM 1419 O O . PRO A 1 172 ? -14.088 -2.736 32.578 1.00 44.53 172 PRO A O 1
ATOM 1422 N N . VAL A 1 173 ? -13.822 -3.577 30.531 1.00 49.72 173 VAL A N 1
ATOM 1423 C CA . VAL A 1 173 ? -13.687 -2.257 29.892 1.00 49.72 173 VAL A CA 1
ATOM 1424 C C . VAL A 1 173 ? -15.012 -1.900 29.243 1.00 49.72 173 VAL A C 1
ATOM 1426 O O . VAL A 1 173 ? -15.595 -2.719 28.526 1.00 49.72 173 VAL A O 1
ATOM 1429 N N . ASP A 1 174 ? -15.478 -0.685 29.526 1.00 54.56 174 ASP A N 1
ATOM 1430 C CA . ASP A 1 174 ? -16.747 -0.168 29.040 1.00 54.56 174 ASP A CA 1
ATOM 1431 C C . ASP A 1 174 ? -16.787 -0.260 27.514 1.00 54.56 174 ASP A C 1
ATOM 1433 O O . ASP A 1 174 ? -16.017 0.370 26.784 1.00 54.56 174 ASP A O 1
ATOM 1437 N N . ARG A 1 175 ? -17.670 -1.131 27.030 1.00 55.38 175 ARG A N 1
ATOM 1438 C CA . ARG A 1 175 ? -17.785 -1.514 25.619 1.00 55.38 175 ARG A CA 1
ATOM 1439 C C . ARG A 1 175 ? -18.036 -0.312 24.703 1.00 55.38 175 ARG A C 1
ATOM 1441 O O . ARG A 1 175 ? -17.657 -0.337 23.534 1.00 55.38 175 ARG A O 1
ATOM 1448 N N . GLU A 1 176 ? -18.635 0.742 25.246 1.00 50.69 176 GLU A N 1
ATOM 1449 C CA . GLU A 1 176 ? -18.870 2.008 24.556 1.00 50.69 176 GLU A CA 1
ATOM 1450 C C . GLU A 1 176 ? -17.569 2.766 24.246 1.00 50.69 176 GLU A C 1
ATOM 1452 O O . GLU A 1 176 ? -17.444 3.359 23.174 1.00 50.69 176 GLU A O 1
ATOM 1457 N N . THR A 1 177 ? -16.571 2.712 25.132 1.00 51.34 177 THR A N 1
ATOM 1458 C CA . THR A 1 177 ? -15.275 3.388 24.954 1.00 51.34 177 THR A CA 1
ATOM 1459 C C . THR A 1 177 ? -14.453 2.722 23.855 1.00 51.34 177 THR A C 1
ATOM 1461 O O . THR A 1 177 ? -13.862 3.404 23.019 1.00 51.34 177 THR A O 1
ATOM 1464 N N . ILE A 1 178 ? -14.486 1.388 23.794 1.00 57.25 178 ILE A N 1
ATOM 1465 C CA . ILE A 1 178 ? -13.830 0.602 22.741 1.00 57.25 178 ILE A CA 1
ATOM 1466 C C . ILE A 1 178 ? -14.408 0.958 21.364 1.00 57.25 178 ILE A C 1
ATOM 1468 O O . ILE A 1 178 ? -13.658 1.186 20.417 1.00 57.25 178 ILE A O 1
ATOM 1472 N N . LEU A 1 179 ? -15.734 1.072 21.253 1.00 54.75 179 LEU A N 1
ATOM 1473 C CA . LEU A 1 179 ? -16.380 1.415 19.986 1.00 54.75 179 LEU A CA 1
ATOM 1474 C C . LEU A 1 179 ? -16.102 2.850 19.533 1.00 54.75 179 LEU A C 1
ATOM 1476 O O . LEU A 1 179 ? -15.885 3.066 18.344 1.00 54.75 179 LEU A O 1
ATOM 1480 N N . LYS A 1 180 ? -15.998 3.810 20.458 1.00 53.75 180 LYS A N 1
ATOM 1481 C CA . LYS A 1 180 ? -15.585 5.181 20.117 1.00 53.75 180 LYS A CA 1
ATOM 1482 C C . LYS A 1 180 ? -14.154 5.252 19.576 1.00 53.75 180 LYS A C 1
ATOM 1484 O O . LYS A 1 180 ? -13.906 6.001 18.637 1.00 53.75 180 LYS A O 1
ATOM 1489 N N . VAL A 1 181 ? -13.222 4.454 20.111 1.00 54.75 181 VAL A N 1
ATOM 1490 C CA . VAL A 1 181 ? -11.848 4.362 19.573 1.00 54.75 181 VAL A CA 1
ATOM 1491 C C . VAL A 1 181 ? -11.852 3.794 18.149 1.00 54.75 181 VAL A C 1
ATOM 1493 O O . VAL A 1 181 ? -11.109 4.278 17.293 1.00 54.75 181 VAL A O 1
ATOM 1496 N N . PHE A 1 182 ? -12.716 2.814 17.863 1.00 54.41 182 PHE A N 1
ATOM 1497 C CA . PHE A 1 182 ? -12.877 2.272 16.511 1.00 54.41 182 PHE A CA 1
ATOM 1498 C C . PHE A 1 182 ? -13.464 3.299 15.528 1.00 54.41 182 PHE A C 1
ATOM 1500 O O . PHE A 1 182 ? -12.907 3.465 14.443 1.00 54.41 182 PHE A O 1
ATOM 1507 N N . ASP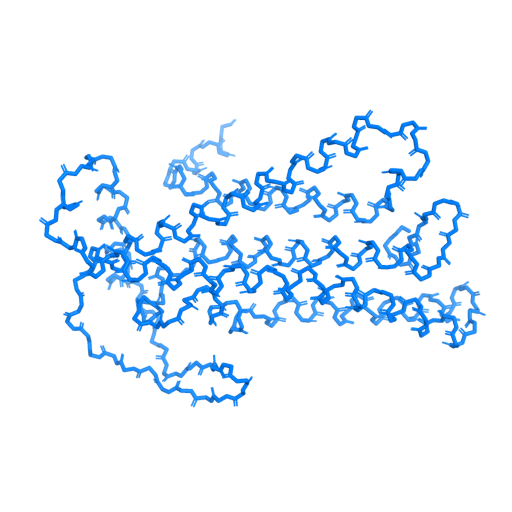 A 1 183 ? -14.511 4.031 15.920 1.00 54.56 183 ASP A N 1
ATOM 1508 C CA . ASP A 1 183 ? -15.170 5.030 15.064 1.00 54.56 183 ASP A CA 1
ATOM 1509 C C . ASP A 1 183 ? -14.281 6.269 14.802 1.00 54.56 183 ASP A C 1
ATOM 1511 O O . ASP A 1 183 ? -14.275 6.812 13.696 1.00 54.56 183 ASP A O 1
ATOM 1515 N N . GLN A 1 184 ? -13.468 6.701 15.775 1.00 51.28 184 GLN A N 1
ATOM 1516 C CA . GLN A 1 184 ? -12.563 7.850 15.611 1.00 51.28 184 GLN A CA 1
ATOM 1517 C C . GLN A 1 184 ? -11.333 7.508 14.751 1.00 51.28 184 GLN A C 1
ATOM 1519 O O . GLN A 1 184 ? -10.932 8.290 13.890 1.00 51.28 184 GLN A O 1
ATOM 1524 N N . ASN A 1 185 ? -10.743 6.321 14.935 1.00 56.41 185 ASN A N 1
ATOM 1525 C CA . ASN A 1 185 ? -9.623 5.864 14.105 1.00 56.41 185 ASN A CA 1
ATOM 1526 C C . ASN A 1 185 ? -10.056 5.652 12.638 1.00 56.41 185 ASN A C 1
ATOM 1528 O O . ASN A 1 185 ? -9.269 5.847 11.711 1.00 56.41 185 ASN A O 1
ATOM 1532 N N . GLN A 1 186 ? -11.335 5.335 12.421 1.00 58.59 186 GLN A N 1
ATOM 1533 C CA . GLN A 1 186 ? -11.937 5.255 11.095 1.00 58.59 186 GLN A CA 1
ATOM 1534 C C . GLN A 1 186 ? -12.056 6.629 10.404 1.00 58.59 186 GLN A C 1
ATOM 1536 O O . GLN A 1 186 ? -11.799 6.718 9.204 1.00 58.59 186 GLN A O 1
ATOM 1541 N N . LEU A 1 187 ? -12.364 7.711 11.132 1.00 59.53 187 LEU A N 1
ATOM 1542 C CA . LEU A 1 187 ? -12.382 9.073 10.571 1.00 59.53 187 LEU A CA 1
ATOM 1543 C C . LEU A 1 187 ? -10.996 9.537 10.098 1.00 59.53 187 LEU A C 1
ATOM 1545 O O . LEU A 1 187 ? -10.884 10.145 9.036 1.00 59.53 187 LEU A O 1
ATOM 1549 N N . ASN A 1 188 ? -9.931 9.199 10.826 1.00 63.25 188 ASN A N 1
ATOM 1550 C CA . ASN A 1 188 ? -8.565 9.536 10.405 1.00 63.25 188 ASN A CA 1
ATOM 1551 C C . ASN A 1 188 ? -8.157 8.787 9.134 1.00 63.25 188 ASN A C 1
ATOM 1553 O O . ASN A 1 188 ? -7.515 9.353 8.251 1.00 63.25 188 ASN A O 1
ATOM 1557 N N . ALA A 1 189 ? -8.578 7.526 9.011 1.00 60.25 189 ALA A N 1
ATOM 1558 C CA . ALA A 1 189 ? -8.358 6.756 7.796 1.00 60.25 189 ALA A CA 1
ATOM 1559 C C . ALA A 1 189 ? -9.104 7.353 6.588 1.00 60.25 189 ALA A C 1
ATOM 1561 O O . ALA A 1 189 ? -8.554 7.406 5.489 1.00 60.25 189 ALA A O 1
ATOM 1562 N N . LEU A 1 190 ? -10.321 7.871 6.801 1.00 61.22 190 LEU A N 1
ATOM 1563 C CA . LEU A 1 190 ? -11.077 8.607 5.782 1.00 61.22 190 LEU A CA 1
ATOM 1564 C C . LEU A 1 19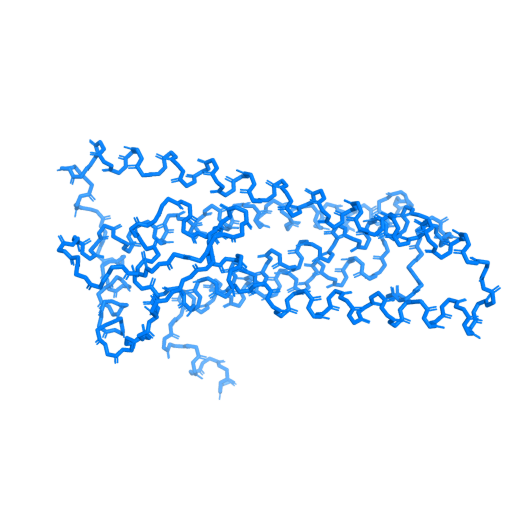0 ? -10.394 9.928 5.382 1.00 61.22 190 LEU A C 1
ATOM 1566 O O . LEU A 1 190 ? -10.421 10.281 4.206 1.00 61.22 190 LEU A O 1
ATOM 1570 N N . LEU A 1 191 ? -9.744 10.636 6.313 1.00 66.50 191 LEU A N 1
ATOM 1571 C CA . LEU A 1 191 ? -9.026 11.886 6.024 1.00 66.50 191 LEU A CA 1
ATOM 1572 C C . LEU A 1 191 ? -7.781 11.679 5.151 1.00 66.50 191 LEU A C 1
ATOM 1574 O O . LEU A 1 191 ? -7.617 12.399 4.165 1.00 66.50 191 LEU A O 1
ATOM 1578 N N . ILE A 1 192 ? -6.937 10.681 5.454 1.00 64.62 192 ILE A N 1
ATOM 1579 C CA . ILE A 1 192 ? -5.803 10.325 4.573 1.00 64.62 192 ILE A CA 1
ATOM 1580 C C . ILE A 1 192 ? -6.322 9.990 3.172 1.00 64.62 192 ILE A C 1
ATOM 1582 O O . ILE A 1 192 ? -5.731 10.385 2.167 1.00 64.62 192 ILE A O 1
ATOM 1586 N N . GLN A 1 193 ? -7.456 9.292 3.099 1.00 59.69 193 GLN A N 1
ATOM 1587 C CA . GLN A 1 193 ? -8.030 8.891 1.826 1.00 59.69 193 GLN A CA 1
ATOM 1588 C C . GLN A 1 193 ? -8.599 10.061 1.026 1.00 59.69 193 GLN A C 1
ATOM 1590 O O . GLN A 1 193 ? -8.431 10.106 -0.191 1.00 59.69 193 GLN A O 1
ATOM 1595 N N . PHE A 1 194 ? -9.253 11.013 1.686 1.00 67.56 194 PHE A N 1
ATOM 1596 C CA . PHE A 1 194 ? -9.719 12.229 1.030 1.00 67.56 194 PHE A CA 1
ATOM 1597 C C . PHE A 1 194 ? -8.544 12.993 0.404 1.00 67.56 194 PHE A C 1
ATOM 1599 O O . PHE A 1 194 ? -8.637 13.454 -0.732 1.00 67.56 194 PHE A O 1
ATOM 1606 N N . PHE A 1 195 ? -7.398 13.026 1.088 1.00 71.31 195 PHE A N 1
ATOM 1607 C CA . PHE A 1 195 ? -6.171 13.604 0.548 1.00 71.31 195 PHE A CA 1
ATOM 1608 C C . PHE A 1 195 ? -5.627 12.825 -0.665 1.00 71.31 195 PHE A C 1
ATOM 1610 O O . PHE A 1 195 ? -5.300 13.432 -1.684 1.00 71.31 195 PHE A O 1
ATOM 1617 N N . ALA A 1 196 ? -5.597 11.488 -0.615 1.00 67.62 196 ALA A N 1
ATOM 1618 C CA . ALA A 1 196 ? -5.193 10.655 -1.756 1.00 67.62 196 ALA A CA 1
ATOM 1619 C C . ALA A 1 196 ? -6.120 10.831 -2.975 1.00 67.62 196 ALA A C 1
ATOM 1621 O O . ALA A 1 196 ? -5.650 10.916 -4.109 1.00 67.62 196 ALA A O 1
ATOM 1622 N N . PHE A 1 197 ? -7.431 10.943 -2.747 1.00 69.62 197 PHE A N 1
ATOM 1623 C CA . PHE A 1 197 ? -8.418 11.233 -3.787 1.00 69.62 197 PHE A CA 1
ATOM 1624 C C . PHE A 1 197 ? -8.180 12.599 -4.441 1.00 69.62 197 PHE A C 1
ATOM 1626 O O . PHE A 1 197 ? -8.183 12.696 -5.668 1.00 69.62 197 PHE A O 1
ATOM 1633 N N . ILE A 1 198 ? -7.899 13.636 -3.644 1.00 79.50 198 ILE A N 1
ATOM 1634 C CA . ILE A 1 198 ? -7.535 14.963 -4.159 1.00 79.50 198 ILE A CA 1
ATOM 1635 C C . ILE A 1 198 ? -6.275 14.884 -5.025 1.00 79.50 198 ILE A C 1
ATOM 1637 O O . ILE A 1 198 ? -6.258 15.473 -6.101 1.00 79.50 198 ILE A O 1
ATOM 1641 N N . ILE A 1 199 ? -5.249 14.136 -4.604 1.00 79.62 199 ILE A N 1
ATOM 1642 C CA . ILE A 1 199 ? -4.030 13.942 -5.406 1.00 79.62 199 ILE A CA 1
ATOM 1643 C C . ILE A 1 199 ? -4.367 13.312 -6.761 1.00 79.62 199 ILE A C 1
ATOM 1645 O O . ILE A 1 199 ? -3.874 13.772 -7.785 1.00 79.62 199 ILE A O 1
ATOM 1649 N N . ILE A 1 200 ? -5.221 12.289 -6.793 1.00 77.31 200 ILE A N 1
ATOM 1650 C CA . ILE A 1 200 ? -5.606 11.615 -8.042 1.00 77.31 200 ILE A CA 1
ATOM 1651 C C . ILE A 1 200 ? -6.376 12.559 -8.964 1.00 77.31 200 ILE A C 1
ATOM 1653 O O . ILE A 1 200 ? -6.071 12.623 -10.154 1.00 77.31 200 ILE A O 1
ATOM 1657 N N . LEU A 1 201 ? -7.344 13.307 -8.427 1.00 80.06 201 LEU A N 1
ATOM 1658 C CA . LEU A 1 201 ? -8.074 14.310 -9.202 1.00 80.06 201 LEU A CA 1
ATOM 1659 C C . LEU A 1 201 ? -7.132 15.383 -9.740 1.00 80.06 201 LEU A C 1
ATOM 1661 O O . LEU A 1 201 ? -7.213 15.724 -10.914 1.00 80.06 201 LEU A O 1
ATOM 1665 N N . PHE A 1 202 ? -6.211 15.869 -8.909 1.00 87.38 202 PHE A N 1
ATOM 1666 C CA . PHE A 1 202 ? -5.196 16.833 -9.311 1.00 87.38 202 PHE A CA 1
ATOM 1667 C C . PHE A 1 202 ? -4.344 16.289 -10.466 1.00 87.38 202 PHE A C 1
ATOM 1669 O O . PHE A 1 202 ? -4.282 16.910 -11.521 1.00 87.38 202 PHE A O 1
ATOM 1676 N N . LEU A 1 203 ? -3.766 15.093 -10.328 1.00 83.25 203 LEU A N 1
ATOM 1677 C CA . LEU A 1 203 ? -2.983 14.460 -11.398 1.00 83.25 203 LEU A CA 1
ATOM 1678 C C . LEU A 1 203 ? -3.807 14.259 -12.681 1.00 83.25 203 LEU A C 1
ATOM 1680 O O . LEU A 1 203 ? -3.296 14.463 -13.779 1.00 83.25 203 LEU A O 1
ATOM 1684 N N . GLY A 1 204 ? -5.087 13.901 -12.549 1.00 82.12 204 GLY A N 1
ATOM 1685 C CA . GLY A 1 204 ? -6.003 13.734 -13.677 1.00 82.12 204 GLY A CA 1
ATOM 1686 C C . GLY A 1 204 ? -6.335 15.040 -14.402 1.00 82.12 204 GLY A C 1
ATOM 1687 O O . GLY A 1 204 ? -6.376 15.054 -15.631 1.00 82.12 204 GLY A O 1
ATOM 1688 N N . LEU A 1 205 ? -6.532 16.139 -13.666 1.00 86.62 205 LEU A N 1
ATOM 1689 C CA . LEU A 1 205 ? -6.791 17.468 -14.236 1.00 86.62 205 LEU A CA 1
ATOM 1690 C C . LEU A 1 205 ? -5.605 17.981 -15.055 1.00 86.62 205 LEU A C 1
ATOM 1692 O O . LEU A 1 205 ? -5.797 18.651 -16.063 1.00 86.62 205 LEU A O 1
ATOM 1696 N N . PHE A 1 206 ? -4.386 17.633 -14.649 1.00 89.19 206 PHE A N 1
ATOM 1697 C CA . PHE A 1 206 ? -3.155 18.051 -15.315 1.00 89.19 206 PHE A CA 1
ATOM 1698 C C . PHE A 1 206 ? -2.561 16.961 -16.219 1.00 89.19 206 PHE A C 1
ATOM 1700 O O . PHE A 1 206 ? -1.344 16.886 -16.388 1.00 89.19 206 PHE A O 1
ATOM 1707 N N . ARG A 1 207 ? -3.405 16.125 -16.843 1.00 82.62 207 ARG A N 1
ATOM 1708 C CA . ARG A 1 207 ? -2.947 15.034 -17.721 1.00 82.62 207 ARG A CA 1
ATOM 1709 C C . ARG A 1 207 ? -2.113 15.519 -18.908 1.00 82.62 207 ARG A C 1
ATOM 1711 O O . ARG A 1 207 ? -1.263 14.772 -19.373 1.00 82.62 207 ARG A O 1
ATOM 1718 N N . ASP A 1 208 ? -2.314 16.739 -19.395 1.00 86.06 208 ASP A N 1
ATOM 1719 C CA . ASP A 1 208 ? -1.559 17.269 -20.544 1.00 86.06 208 ASP A CA 1
ATOM 1720 C C . ASP A 1 208 ? -0.092 17.586 -20.200 1.00 86.06 208 ASP A C 1
ATOM 1722 O O . ASP A 1 208 ? 0.743 17.789 -21.080 1.00 86.06 208 ASP A O 1
ATOM 1726 N N . ILE A 1 209 ? 0.246 17.584 -18.911 1.00 89.06 209 ILE A N 1
ATOM 1727 C CA . ILE A 1 209 ? 1.589 17.831 -18.411 1.00 89.06 209 ILE A CA 1
ATOM 1728 C C . ILE A 1 209 ? 2.323 16.494 -18.253 1.00 89.06 209 ILE A C 1
ATOM 1730 O O . ILE A 1 209 ? 2.027 15.706 -17.357 1.00 89.06 209 ILE A O 1
ATOM 1734 N N . SER A 1 210 ? 3.338 16.251 -19.086 1.00 86.38 210 SER A N 1
ATOM 1735 C CA . SER A 1 210 ? 4.032 14.953 -19.168 1.00 86.38 210 SER A CA 1
ATOM 1736 C C . SER A 1 210 ? 4.620 14.452 -17.841 1.00 86.38 210 SER A C 1
ATOM 1738 O O . SER A 1 210 ? 4.653 13.250 -17.611 1.00 86.38 210 SER A O 1
ATOM 1740 N N . TRP A 1 211 ? 5.062 15.338 -16.941 1.00 86.94 211 TRP A N 1
ATOM 1741 C CA . TRP A 1 211 ? 5.604 14.947 -15.627 1.00 86.94 211 TRP A CA 1
ATOM 1742 C C . TRP A 1 211 ? 4.531 14.657 -14.563 1.00 86.94 211 TRP A C 1
ATOM 1744 O O . TRP A 1 211 ? 4.856 14.164 -13.489 1.00 86.94 211 TRP A O 1
ATOM 1754 N N . LEU A 1 212 ? 3.256 14.934 -14.843 1.00 87.12 212 LEU A N 1
ATOM 1755 C CA . LEU A 1 212 ? 2.126 14.549 -13.987 1.00 87.12 212 LEU A CA 1
ATOM 1756 C C . LEU A 1 212 ? 1.432 13.273 -14.497 1.00 87.12 212 LEU A C 1
ATOM 1758 O O . LEU A 1 212 ? 0.599 12.696 -13.796 1.00 87.12 212 LEU A O 1
ATOM 1762 N N . GLN A 1 213 ? 1.823 12.776 -15.676 1.00 89.50 213 GLN A N 1
ATOM 1763 C CA . GLN A 1 213 ? 1.375 11.497 -16.226 1.00 89.50 213 GLN A CA 1
ATOM 1764 C C . GLN A 1 213 ? 2.084 10.330 -15.528 1.00 89.50 213 GLN A C 1
ATOM 1766 O O . GLN A 1 213 ? 3.142 9.868 -15.951 1.00 89.50 213 GLN A O 1
ATOM 1771 N N . ILE A 1 214 ? 1.503 9.848 -14.433 1.00 91.81 214 ILE A N 1
ATOM 1772 C CA . ILE A 1 214 ? 1.999 8.661 -13.725 1.00 91.81 214 ILE A CA 1
ATOM 1773 C C . ILE A 1 214 ? 1.797 7.376 -14.556 1.00 91.81 214 ILE A C 1
ATOM 1775 O O . ILE A 1 214 ? 0.906 7.332 -15.409 1.00 91.81 214 ILE A O 1
ATOM 1779 N N . PRO A 1 215 ? 2.563 6.297 -14.291 1.00 93.81 215 PRO A N 1
ATOM 1780 C CA . PRO A 1 215 ? 2.360 5.020 -14.964 1.00 93.81 215 PRO A CA 1
ATOM 1781 C C . PRO A 1 215 ? 0.924 4.514 -14.830 1.00 93.81 215 PRO A C 1
ATOM 1783 O O . PRO A 1 215 ? 0.354 4.534 -13.736 1.00 93.81 215 PRO A O 1
ATOM 1786 N N . ALA A 1 216 ? 0.376 3.948 -15.909 1.00 91.38 216 ALA A N 1
ATOM 1787 C CA . ALA A 1 216 ? -0.993 3.424 -15.934 1.00 91.38 216 ALA A CA 1
ATOM 1788 C C . ALA A 1 216 ? -1.276 2.427 -14.792 1.00 91.38 216 ALA A C 1
ATOM 1790 O O . ALA A 1 216 ? -2.348 2.447 -14.189 1.00 91.38 216 ALA A O 1
ATOM 1791 N N . ALA A 1 217 ? -0.290 1.596 -14.439 1.00 93.06 217 ALA A N 1
ATOM 1792 C CA . ALA A 1 217 ? -0.382 0.669 -13.313 1.00 93.06 217 ALA A CA 1
ATOM 1793 C C . ALA A 1 217 ? -0.633 1.380 -11.970 1.00 93.06 217 ALA A C 1
ATOM 1795 O O . ALA A 1 217 ? -1.467 0.934 -11.182 1.00 93.06 217 ALA A O 1
ATOM 1796 N N . ALA A 1 218 ? 0.036 2.510 -11.722 1.00 92.12 218 ALA A N 1
ATOM 1797 C CA . ALA A 1 218 ? -0.159 3.298 -10.510 1.00 92.12 218 ALA A CA 1
ATOM 1798 C C . ALA A 1 218 ? -1.553 3.944 -10.485 1.00 92.12 218 ALA A C 1
ATOM 1800 O O . ALA A 1 218 ? -2.233 3.869 -9.463 1.00 92.12 218 ALA A O 1
ATOM 1801 N N . SER A 1 219 ? -2.027 4.493 -11.609 1.00 89.75 219 SER A N 1
ATOM 1802 C CA . SER A 1 219 ? -3.389 5.041 -11.717 1.00 89.75 219 SER A CA 1
ATOM 1803 C C . SER A 1 219 ? -4.462 3.995 -11.416 1.00 89.75 219 SER A C 1
ATOM 1805 O O . SER A 1 219 ? -5.401 4.274 -10.672 1.00 89.75 219 SER A O 1
ATOM 1807 N N . VAL A 1 220 ? -4.312 2.779 -11.950 1.00 91.62 220 VAL A N 1
ATOM 1808 C CA . VAL A 1 220 ? -5.246 1.669 -11.706 1.00 91.62 220 VAL A CA 1
ATOM 1809 C C . VAL A 1 220 ? -5.252 1.264 -10.230 1.00 91.62 220 VAL A C 1
ATOM 1811 O O . VAL A 1 220 ? -6.323 1.098 -9.649 1.00 91.62 220 VAL A O 1
ATOM 1814 N N . LEU A 1 221 ? -4.083 1.156 -9.590 1.00 92.62 221 LEU A N 1
ATOM 1815 C CA . LEU A 1 221 ? -3.987 0.847 -8.156 1.00 92.62 221 LEU A CA 1
ATOM 1816 C C . LEU A 1 221 ? -4.661 1.916 -7.293 1.00 92.62 221 LEU A C 1
ATOM 1818 O O . LEU A 1 221 ? -5.404 1.598 -6.363 1.00 92.62 221 LEU A O 1
ATOM 1822 N N . LEU A 1 222 ? -4.439 3.185 -7.623 1.00 87.75 222 LEU A N 1
ATOM 1823 C CA . LEU A 1 222 ? -5.048 4.321 -6.941 1.00 87.75 222 LEU A CA 1
ATOM 1824 C C . LEU A 1 222 ? -6.577 4.342 -7.111 1.00 87.75 222 LEU A C 1
ATOM 1826 O O . LEU A 1 222 ? -7.299 4.546 -6.134 1.00 87.75 222 LEU A O 1
ATOM 1830 N N . LEU A 1 223 ? -7.082 4.038 -8.308 1.00 87.56 223 LEU A N 1
ATOM 1831 C CA . LEU A 1 223 ? -8.515 3.876 -8.561 1.00 87.56 223 LEU A CA 1
ATOM 1832 C C . LEU A 1 223 ? -9.112 2.741 -7.716 1.00 87.56 223 LEU A C 1
ATOM 1834 O O . LEU A 1 223 ? -10.107 2.948 -7.021 1.00 87.56 223 LEU A O 1
ATOM 1838 N N . PHE A 1 224 ? -8.490 1.559 -7.715 1.00 90.12 224 PHE A N 1
ATOM 1839 C CA . PHE A 1 224 ? -8.947 0.441 -6.884 1.00 90.12 224 PHE A CA 1
ATOM 1840 C C . PHE A 1 224 ? -8.878 0.750 -5.385 1.00 90.12 224 PHE A C 1
ATOM 1842 O O . PHE A 1 224 ? -9.742 0.305 -4.633 1.00 90.12 224 PHE A O 1
ATOM 1849 N N . SER A 1 225 ? -7.904 1.553 -4.949 1.00 86.69 225 SER A N 1
ATOM 1850 C CA . SER A 1 225 ? -7.816 2.031 -3.564 1.00 86.69 225 SER A CA 1
ATOM 1851 C C . SER A 1 225 ? -9.045 2.860 -3.187 1.00 86.69 225 SER A C 1
ATOM 1853 O O . SER A 1 225 ? -9.647 2.629 -2.138 1.00 86.69 225 SER A O 1
ATOM 1855 N N . ILE A 1 226 ? -9.458 3.783 -4.066 1.00 81.50 226 ILE A N 1
ATOM 1856 C CA . ILE A 1 226 ? -10.682 4.575 -3.880 1.00 81.50 226 ILE A CA 1
ATOM 1857 C C . ILE A 1 226 ? -11.910 3.664 -3.833 1.00 81.50 226 ILE A C 1
ATOM 1859 O O . ILE A 1 226 ? -12.720 3.806 -2.922 1.00 81.50 226 ILE A O 1
ATOM 1863 N N . LEU A 1 227 ? -12.046 2.720 -4.770 1.00 85.44 227 LEU A N 1
ATOM 1864 C CA . LEU A 1 227 ? -13.201 1.815 -4.829 1.00 85.44 227 LEU A CA 1
ATOM 1865 C C . LEU A 1 227 ? -13.317 0.922 -3.586 1.00 85.44 227 LEU A C 1
ATOM 1867 O O . LEU A 1 227 ? -14.413 0.765 -3.042 1.00 85.44 227 LEU A O 1
ATOM 1871 N N . LEU A 1 228 ? -12.202 0.368 -3.099 1.00 82.31 228 LEU A N 1
ATOM 1872 C CA . LEU A 1 228 ? -12.183 -0.429 -1.868 1.00 82.31 228 LEU A CA 1
ATOM 1873 C C . LEU A 1 228 ? -12.633 0.391 -0.662 1.00 82.31 228 LEU A C 1
ATOM 1875 O O . LEU A 1 228 ? -13.492 -0.047 0.101 1.00 82.31 228 LEU A O 1
ATOM 1879 N N . LEU A 1 229 ? -12.097 1.599 -0.513 1.00 73.69 229 LEU A N 1
ATOM 1880 C CA . LEU A 1 229 ? -12.430 2.456 0.620 1.00 73.69 229 LEU A CA 1
ATOM 1881 C C . LEU A 1 229 ? -13.847 3.009 0.533 1.00 73.69 229 LEU A C 1
ATOM 1883 O O . LEU A 1 229 ? -14.524 3.087 1.557 1.00 73.69 229 LEU A O 1
ATOM 1887 N N . PHE A 1 230 ? -14.324 3.314 -0.673 1.00 75.06 230 PHE A N 1
ATOM 1888 C CA . PHE A 1 230 ? -15.725 3.630 -0.916 1.00 75.06 230 PHE A CA 1
ATOM 1889 C C . PHE A 1 230 ? -16.616 2.463 -0.492 1.00 75.06 230 PHE A C 1
ATOM 1891 O O . PHE A 1 230 ? -17.558 2.669 0.261 1.00 75.06 230 PHE A O 1
ATOM 1898 N N . THR A 1 231 ? -16.271 1.228 -0.861 1.00 74.81 231 THR A N 1
ATOM 1899 C CA . THR A 1 231 ? -17.001 0.027 -0.424 1.00 74.81 231 THR A CA 1
ATOM 1900 C C . THR A 1 231 ? -16.996 -0.109 1.102 1.00 74.81 231 THR A C 1
ATOM 1902 O O . THR A 1 231 ? -18.038 -0.370 1.701 1.00 74.81 231 THR A O 1
ATOM 1905 N N . GLY A 1 232 ? -15.858 0.142 1.759 1.00 68.75 232 GLY A N 1
ATOM 1906 C CA . GLY A 1 232 ? -15.761 0.171 3.221 1.00 68.75 232 GLY A CA 1
ATOM 1907 C C . GLY A 1 232 ? -16.642 1.246 3.869 1.00 68.75 232 GLY A C 1
ATOM 1908 O O . GLY A 1 232 ? -17.305 0.980 4.873 1.00 68.75 232 GLY A O 1
ATOM 1909 N N . ALA A 1 233 ? -16.691 2.445 3.284 1.00 67.62 233 ALA A N 1
ATOM 1910 C CA . ALA A 1 233 ? -17.521 3.557 3.747 1.00 67.62 233 ALA A CA 1
ATOM 1911 C C . ALA A 1 233 ? -19.020 3.308 3.511 1.00 67.62 233 ALA A C 1
ATOM 1913 O O . ALA A 1 233 ? -19.834 3.564 4.396 1.00 67.62 233 ALA A O 1
ATOM 1914 N N . VAL A 1 234 ? -19.385 2.760 2.351 1.00 67.75 234 VAL A N 1
ATOM 1915 C CA . VAL A 1 234 ? -20.757 2.374 2.005 1.00 67.75 234 VAL A CA 1
ATOM 1916 C C . VAL A 1 234 ? -21.244 1.270 2.931 1.00 67.75 234 VAL A C 1
ATOM 1918 O O . VAL A 1 234 ? -22.317 1.407 3.506 1.00 67.75 234 VAL A O 1
ATOM 1921 N N . TYR A 1 235 ? -20.449 0.223 3.165 1.00 68.56 235 TYR A N 1
ATOM 1922 C CA . TYR A 1 235 ? -20.799 -0.819 4.132 1.00 68.56 235 TYR A CA 1
ATOM 1923 C C . TYR A 1 235 ? -20.967 -0.243 5.543 1.00 68.56 235 TYR A C 1
ATOM 1925 O O . TYR A 1 235 ? -21.908 -0.588 6.258 1.00 68.56 235 TYR A O 1
ATOM 1933 N N . TYR A 1 236 ? -20.079 0.673 5.942 1.00 61.31 236 TYR A N 1
ATOM 1934 C CA . TYR A 1 236 ? -20.191 1.365 7.221 1.00 61.31 236 TYR A CA 1
ATOM 1935 C C . TYR A 1 236 ? -21.503 2.152 7.347 1.00 61.31 236 TYR A C 1
ATOM 1937 O O . TYR A 1 236 ? -22.125 2.130 8.411 1.00 61.31 236 TYR A O 1
ATOM 1945 N N . TRP A 1 237 ? -21.916 2.846 6.283 1.00 57.66 237 TRP A N 1
ATOM 1946 C CA . TRP A 1 237 ? -23.091 3.713 6.310 1.00 57.66 237 TRP A CA 1
ATOM 1947 C C . TRP A 1 237 ? -24.409 2.954 6.111 1.00 57.66 237 TRP A C 1
ATOM 1949 O O . TRP A 1 237 ? -25.388 3.268 6.784 1.00 57.66 237 TRP A O 1
ATOM 1959 N N . LEU A 1 238 ? -24.429 1.942 5.238 1.00 58.06 238 LEU A N 1
ATOM 1960 C CA . LEU A 1 238 ? -25.637 1.215 4.839 1.00 58.06 238 LEU A CA 1
ATOM 1961 C C . LEU A 1 238 ? -25.913 -0.059 5.653 1.00 58.06 238 LEU A C 1
ATOM 1963 O O . LEU A 1 238 ? -27.057 -0.509 5.643 1.00 58.06 238 LEU A O 1
ATOM 1967 N N . LYS A 1 239 ? -24.930 -0.639 6.364 1.00 59.44 239 LYS A N 1
ATOM 1968 C CA . LYS A 1 239 ? -25.078 -1.918 7.101 1.00 59.44 239 LYS A CA 1
ATOM 1969 C C . LYS A 1 239 ? -25.924 -2.961 6.321 1.00 59.44 239 LYS A C 1
ATOM 1971 O O . LYS A 1 239 ? -25.504 -3.398 5.254 1.00 59.44 239 LYS A O 1
ATOM 1976 N N . ASP A 1 240 ? -27.113 -3.321 6.837 1.00 46.81 240 ASP A N 1
ATOM 1977 C CA . ASP A 1 240 ? -28.046 -4.355 6.350 1.00 46.81 240 ASP A CA 1
ATOM 1978 C C . ASP A 1 240 ? -28.890 -3.918 5.133 1.00 46.81 240 ASP A C 1
ATOM 1980 O O . ASP A 1 240 ? -29.522 -4.750 4.485 1.00 46.81 240 ASP A O 1
ATOM 1984 N N . TRP A 1 241 ? -28.881 -2.628 4.770 1.00 46.97 241 TRP A N 1
ATOM 1985 C CA . TRP A 1 241 ? -29.537 -2.112 3.556 1.00 46.97 241 TRP A CA 1
ATOM 1986 C C . TRP A 1 241 ? -28.660 -2.227 2.299 1.00 46.97 241 TRP A C 1
ATOM 1988 O O . TRP A 1 241 ? -29.094 -1.862 1.207 1.00 46.97 241 TRP A O 1
ATOM 1998 N N . ALA A 1 242 ? -27.445 -2.773 2.413 1.00 42.59 242 ALA A N 1
ATOM 1999 C CA . ALA A 1 242 ? -26.605 -3.062 1.253 1.00 42.59 242 ALA A CA 1
ATOM 2000 C C . ALA A 1 242 ? -27.180 -4.190 0.371 1.00 42.59 242 ALA A C 1
ATOM 2002 O O . ALA A 1 242 ? -26.977 -4.178 -0.840 1.00 42.59 242 ALA A O 1
ATOM 2003 N N . ILE A 1 243 ? -27.925 -5.139 0.955 1.00 48.78 243 ILE A N 1
ATOM 2004 C CA . ILE A 1 243 ? -28.498 -6.279 0.219 1.00 48.78 243 ILE A CA 1
ATOM 2005 C C . ILE A 1 243 ? -29.644 -5.839 -0.720 1.00 48.78 243 ILE A C 1
ATOM 2007 O O . ILE A 1 243 ? -29.613 -6.235 -1.882 1.00 48.78 243 ILE A O 1
ATOM 2011 N N . PRO A 1 244 ? -30.607 -4.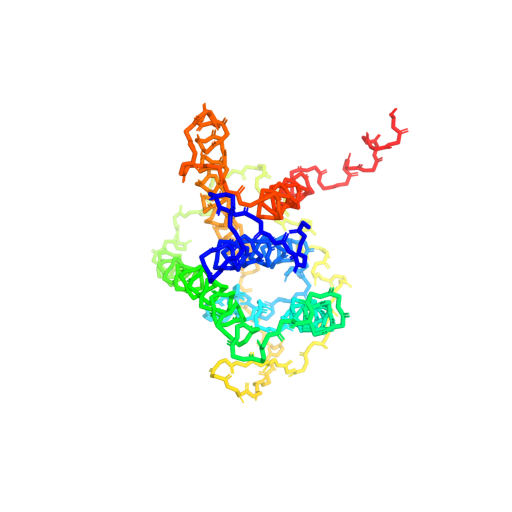985 -0.307 1.00 51.94 244 PRO A N 1
ATOM 2012 C CA . PRO A 1 244 ? -31.654 -4.497 -1.210 1.00 51.94 244 PRO A CA 1
ATOM 2013 C C . PRO A 1 244 ? -31.160 -3.641 -2.384 1.00 51.94 244 PRO A C 1
ATOM 2015 O O . PRO A 1 244 ? -31.782 -3.655 -3.436 1.00 51.94 244 PRO A O 1
ATOM 2018 N N . ILE A 1 245 ? -30.064 -2.890 -2.224 1.00 51.19 245 ILE A N 1
ATOM 2019 C CA . ILE A 1 245 ? -29.606 -1.913 -3.233 1.00 51.19 245 ILE A CA 1
ATOM 2020 C C . ILE A 1 245 ? -28.822 -2.562 -4.381 1.00 51.19 245 ILE A C 1
ATOM 2022 O O . ILE A 1 245 ? -28.806 -2.020 -5.476 1.00 51.19 245 ILE A O 1
ATOM 2026 N N . PHE A 1 246 ? -28.191 -3.718 -4.157 1.00 47.38 246 PHE A N 1
ATOM 2027 C CA . PHE A 1 246 ? -27.509 -4.466 -5.224 1.00 47.38 246 PHE A CA 1
ATOM 2028 C C . PHE A 1 246 ? -28.419 -5.466 -5.958 1.00 47.38 246 PHE A C 1
ATOM 2030 O O . PHE A 1 246 ? -27.992 -6.057 -6.946 1.00 47.38 246 PHE A O 1
ATOM 2037 N N . LEU A 1 247 ? -29.644 -5.681 -5.465 1.00 47.12 247 LEU A N 1
ATOM 2038 C CA . LEU A 1 247 ? -30.638 -6.604 -6.032 1.00 47.12 247 LEU A CA 1
ATOM 2039 C C . LEU A 1 247 ? -31.776 -5.898 -6.792 1.00 47.12 247 LEU A C 1
ATOM 2041 O O . LEU A 1 247 ? -32.677 -6.578 -7.282 1.00 47.12 247 LEU A O 1
ATOM 2045 N N . ILE A 1 248 ? -31.731 -4.567 -6.889 1.00 41.12 248 ILE A N 1
ATOM 2046 C CA . ILE A 1 248 ? -32.619 -3.728 -7.710 1.00 41.12 248 ILE A CA 1
ATOM 2047 C C . ILE A 1 248 ? -31.781 -3.117 -8.828 1.00 41.12 248 ILE A C 1
ATOM 2049 O O . ILE A 1 248 ? -32.252 -3.150 -9.984 1.00 41.12 248 ILE A O 1
#

Sequence (248 aa):
MFLDPEYLNKVNWLSFFIVGLGLSAFTIAFQVTSYILCAYRYNFLGNLQSPFVKYSLNNSIIPIVFTLYYIFRFINFQLDSEAATVFNVLTKILGFIIGYLIVLVLSYLYFKTTNLDIVKHLAENVDKTIRKSRLQRVNVMDRLNMAKTQKAIITSYIDFPFSIKKTKNNYPVDRETILKVFDQNQLNALLIQFFAFIIILFLGLFRDISWLQIPAAASVLLLFSILLLFTGAVYYWLKDWAIPIFLI

Secondary structure (DSSP, 8-state):
--SS--BTTB-SHHHHHHHHHHHHHHHHHHHHHHHHHHGGG-GGGGGSSSHHHHHHHHT-HHHHHHHHHHHHHHHHHHHHTS---HHHHHHHHHHHHHHHHHHHHHHHHHHHHHHHHHHHHHHHHTTTSTTS-HHHHHHHHHHHHHHHH------EEEETTTEEEEPP------HHHHHHHHHHHHHHHHHHHHHHHHHHHHHHHTTTSTTT---HHHHHHHHHHHHHHHHHHHHHHHGGGHHHHH--